Protein AF-0000000070043897 (afdb_homodimer)

Solvent-accessible surface area (backbone atoms only — not comparable to full-atom values): 16005 Å² total; per-residue (Å²): 129,84,66,79,72,49,71,69,56,51,52,48,52,52,52,45,50,51,51,45,50,51,54,50,49,53,50,52,50,52,38,42,73,69,64,59,45,53,70,66,59,51,48,52,51,52,49,54,59,69,68,47,83,78,73,92,49,67,78,62,67,46,62,56,97,49,56,54,46,39,58,96,90,36,79,50,61,90,41,29,43,43,20,21,52,51,12,23,51,43,17,33,53,48,48,53,48,52,59,76,45,57,89,52,89,73,48,72,66,37,51,52,52,50,49,49,51,48,46,50,55,50,50,45,53,47,51,45,50,50,54,50,50,52,49,52,53,52,53,59,72,72,105,130,83,67,78,71,50,71,70,53,51,52,50,50,52,51,46,51,51,50,43,51,49,54,50,50,52,51,52,48,52,40,41,74,70,65,58,44,54,71,67,59,52,49,53,50,52,48,54,58,70,68,46,83,78,74,91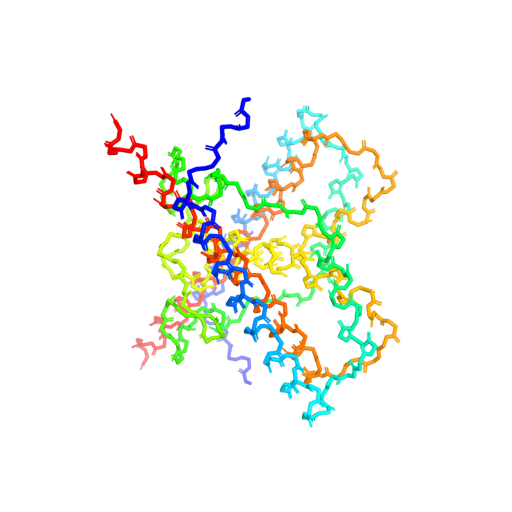,51,66,76,62,67,47,53,73,92,46,57,54,46,39,58,96,90,35,78,51,60,89,43,31,43,43,21,21,52,52,13,23,51,42,18,34,52,48,47,54,47,50,59,75,44,57,88,51,86,73,49,72,67,38,52,51,52,50,51,49,51,48,45,51,53,51,48,46,53,48,52,47,50,50,53,52,52,52,49,52,54,52,54,59,72,73,105

Structure (mmCIF, N/CA/C/O backbone):
data_AF-0000000070043897-model_v1
#
loop_
_entity.id
_entity.type
_entity.pdbx_description
1 polymer 'Uncharacterized protein'
#
loop_
_atom_site.group_PDB
_atom_site.id
_atom_site.type_symbol
_atom_site.label_atom_id
_atom_site.label_alt_id
_atom_site.label_comp_id
_atom_site.label_asym_id
_atom_site.label_entity_id
_atom_site.label_seq_id
_atom_site.pdbx_PDB_ins_code
_atom_site.Cartn_x
_atom_site.Cartn_y
_atom_site.Cartn_z
_atom_site.occupancy
_atom_site.B_iso_or_equiv
_atom_site.auth_seq_id
_atom_site.auth_comp_id
_atom_site.auth_asym_id
_atom_site.auth_atom_id
_atom_site.pdbx_PDB_model_num
ATOM 1 N N . MET A 1 1 ? 18.688 24.656 6.199 1 33.66 1 MET A N 1
ATOM 2 C CA . MET A 1 1 ? 18.141 26.016 6.219 1 33.66 1 MET A CA 1
ATOM 3 C C . MET A 1 1 ? 16.625 25.984 6.215 1 33.66 1 MET A C 1
ATOM 5 O O . MET A 1 1 ? 16 25.547 5.242 1 33.66 1 MET A O 1
ATOM 9 N N . ASN A 1 2 ? 15.914 25.656 7.305 1 42 2 ASN A N 1
ATOM 10 C CA . ASN A 1 2 ? 14.484 25.656 7.59 1 42 2 ASN A CA 1
ATOM 11 C C . ASN A 1 2 ? 13.789 26.875 6.984 1 42 2 ASN A C 1
ATOM 13 O O . ASN A 1 2 ? 13.984 28 7.453 1 42 2 ASN A O 1
ATOM 17 N N . ALA A 1 3 ? 13.93 27.047 5.758 1 51.88 3 ALA A N 1
ATOM 18 C CA . ALA A 1 3 ? 13.43 28.25 5.113 1 51.88 3 ALA A CA 1
ATOM 19 C C . ALA A 1 3 ? 12.125 28.719 5.758 1 51.88 3 ALA A C 1
ATOM 21 O O . ALA A 1 3 ? 11.289 27.891 6.148 1 51.88 3 ALA A O 1
ATOM 22 N N . ILE A 1 4 ? 12.086 29.75 6.367 1 65.5 4 ILE A N 1
ATOM 23 C CA . ILE A 1 4 ? 10.945 30.469 6.93 1 65.5 4 ILE A CA 1
ATOM 24 C C . ILE A 1 4 ? 9.734 30.312 6.012 1 65.5 4 ILE A C 1
ATOM 26 O O . ILE A 1 4 ? 9.797 30.672 4.832 1 65.5 4 ILE A O 1
ATOM 30 N N . LYS A 1 5 ? 8.797 29.438 6.441 1 76.25 5 LYS A N 1
ATOM 31 C CA . LYS A 1 5 ? 7.559 29.266 5.688 1 76.25 5 LYS A CA 1
ATOM 32 C C . LYS A 1 5 ? 6.871 30.609 5.449 1 76.25 5 LYS A C 1
ATOM 34 O O . LYS A 1 5 ? 6.762 31.422 6.367 1 76.25 5 LYS A O 1
ATOM 39 N N . SER A 1 6 ? 6.551 30.875 4.289 1 84.5 6 SER A N 1
ATOM 40 C CA . SER A 1 6 ? 5.785 32.062 3.967 1 84.5 6 SER A CA 1
ATOM 41 C C . SER A 1 6 ? 4.496 32.156 4.781 1 84.5 6 SER A C 1
ATOM 43 O O . SER A 1 6 ? 4.035 31.125 5.312 1 84.5 6 SER A O 1
ATOM 45 N N . LYS A 1 7 ? 4.035 33.312 4.996 1 88.56 7 LYS A N 1
ATOM 46 C CA . LYS A 1 7 ? 2.773 33.5 5.707 1 88.56 7 LYS A CA 1
ATOM 47 C C . LYS A 1 7 ? 1.642 32.719 5.035 1 88.56 7 LYS A C 1
ATOM 49 O O . LYS A 1 7 ? 0.818 32.094 5.715 1 88.56 7 LYS A O 1
ATOM 54 N N . SER A 1 8 ? 1.654 32.75 3.746 1 88.88 8 SER A N 1
ATOM 55 C CA . SER A 1 8 ? 0.627 32.062 2.977 1 88.88 8 SER A CA 1
ATOM 56 C C . SER A 1 8 ? 0.688 30.562 3.213 1 88.88 8 SER A C 1
ATOM 58 O O . SER A 1 8 ? -0.348 29.906 3.355 1 88.88 8 SER A O 1
ATOM 60 N N . LEU A 1 9 ? 1.806 30 3.299 1 91.19 9 LEU A N 1
ATOM 61 C CA . LEU A 1 9 ? 1.983 28.562 3.521 1 91.19 9 LEU A CA 1
ATOM 62 C C . LEU A 1 9 ? 1.542 28.172 4.93 1 91.19 9 LEU A C 1
ATOM 64 O O . LEU A 1 9 ? 0.908 27.141 5.121 1 91.19 9 LEU A O 1
ATOM 68 N N . LYS A 1 10 ? 1.84 29 5.914 1 93 10 LYS A N 1
ATOM 69 C CA . LYS A 1 10 ? 1.45 28.734 7.297 1 93 10 LYS A CA 1
ATOM 70 C C . LYS A 1 10 ? -0.068 28.734 7.449 1 93 10 LYS A C 1
ATOM 72 O O . LYS A 1 10 ? -0.624 27.875 8.148 1 93 10 LYS A O 1
ATOM 77 N N . GLU A 1 11 ? -0.692 29.672 6.809 1 93.69 11 GLU A N 1
ATOM 78 C CA . GLU A 1 11 ? -2.148 29.75 6.863 1 93.69 11 GLU A CA 1
ATOM 79 C C . GLU A 1 11 ? -2.793 28.547 6.184 1 93.69 11 GLU A C 1
ATOM 81 O O . GLU A 1 11 ? -3.775 28 6.688 1 93.69 11 GLU A O 1
ATOM 86 N N . LEU A 1 12 ? -2.23 28.188 5.113 1 94.12 12 LEU A N 1
ATOM 87 C CA . LEU A 1 12 ? -2.744 27.031 4.391 1 94.12 12 LEU A CA 1
ATOM 88 C C . LEU A 1 12 ? -2.59 25.766 5.227 1 94.12 12 LEU A C 1
ATOM 90 O O . LEU A 1 12 ? -3.518 24.953 5.305 1 94.12 12 LEU A O 1
ATOM 94 N N . GLU A 1 13 ? -1.458 25.547 5.781 1 93.81 13 GLU A N 1
ATOM 95 C CA . GLU A 1 13 ? -1.192 24.391 6.633 1 93.81 13 GLU A CA 1
ATOM 96 C C . GLU A 1 13 ? -2.193 24.312 7.781 1 93.81 13 GLU A C 1
ATOM 98 O O . GLU A 1 13 ? -2.701 23.234 8.102 1 93.81 13 GLU A O 1
ATOM 103 N N . LYS A 1 14 ? -2.398 25.438 8.438 1 94.25 14 LYS A N 1
ATOM 104 C CA . LYS A 1 14 ? -3.352 25.5 9.539 1 94.25 14 LYS A CA 1
ATOM 105 C C . LYS A 1 14 ? -4.746 25.094 9.078 1 94.25 14 LYS A C 1
ATOM 107 O O . LYS A 1 14 ? -5.426 24.312 9.75 1 94.25 14 LYS A O 1
ATOM 112 N N . LYS A 1 15 ? -5.109 25.641 7.992 1 95.69 15 LYS A N 1
ATOM 113 C CA . LYS A 1 15 ? -6.43 25.328 7.445 1 95.69 15 LYS A CA 1
ATOM 114 C C . LYS A 1 15 ? -6.559 23.844 7.129 1 95.69 15 LYS A C 1
ATOM 116 O O . LYS A 1 15 ? -7.574 23.219 7.453 1 95.69 15 LYS A O 1
ATOM 121 N N . LEU A 1 16 ? -5.609 23.297 6.535 1 94.38 16 LEU A N 1
ATOM 122 C CA . LEU A 1 16 ? -5.629 21.891 6.145 1 94.38 16 LEU A CA 1
ATOM 123 C C . LEU A 1 16 ? -5.609 20.984 7.371 1 94.38 16 LEU A C 1
ATOM 125 O O . LEU A 1 16 ? -6.27 19.938 7.391 1 94.38 16 LEU A O 1
ATOM 129 N N . ASN A 1 17 ? -4.863 21.391 8.359 1 93.06 17 ASN A N 1
ATOM 130 C CA . ASN A 1 17 ? -4.844 20.641 9.609 1 93.06 17 ASN A CA 1
ATOM 131 C C . ASN A 1 17 ? -6.227 20.594 10.25 1 93.06 17 ASN A C 1
ATOM 133 O O . ASN A 1 17 ? -6.641 19.547 10.773 1 93.06 17 ASN A O 1
ATOM 137 N N . GLN A 1 18 ? -6.84 21.703 10.227 1 95.06 18 GLN A N 1
ATOM 138 C CA . GLN A 1 18 ? -8.188 21.766 10.789 1 95.06 18 GLN A CA 1
ATOM 139 C C . GLN A 1 18 ? -9.141 20.859 10.016 1 95.06 18 GLN A C 1
ATOM 141 O O . GLN A 1 18 ? -9.953 20.141 10.609 1 95.06 18 GLN A O 1
ATOM 146 N N . GLN A 1 19 ? -9.055 20.891 8.734 1 92.94 19 GLN A N 1
ATOM 147 C CA . GLN A 1 19 ? -9.906 20.047 7.887 1 92.94 19 GLN A CA 1
ATOM 148 C C . GLN A 1 19 ? -9.656 18.562 8.148 1 92.94 19 GLN A C 1
ATOM 150 O O . GLN A 1 19 ? -10.609 17.781 8.266 1 92.94 19 GLN A O 1
ATOM 155 N N . ARG A 1 20 ? -8.453 18.266 8.242 1 93.44 20 ARG A N 1
ATOM 156 C CA . ARG A 1 20 ? -8.07 16.875 8.508 1 93.44 20 ARG A CA 1
ATOM 157 C C . ARG A 1 20 ? -8.594 16.406 9.859 1 93.44 20 ARG A C 1
ATOM 159 O O . ARG A 1 20 ? -9.148 15.312 9.969 1 93.44 20 ARG A O 1
ATOM 166 N N . LYS A 1 21 ? -8.391 17.234 10.812 1 92.81 21 LYS A N 1
ATOM 167 C CA . LYS A 1 21 ? -8.875 16.906 12.148 1 92.81 21 LYS A CA 1
ATOM 168 C C . LYS A 1 21 ? -10.391 16.734 12.164 1 92.81 21 LYS A C 1
ATOM 170 O O . LYS A 1 21 ? -10.898 15.773 12.742 1 92.81 21 LYS A O 1
ATOM 175 N N . GLN A 1 22 ? -11.062 17.578 11.516 1 95.19 22 GLN A N 1
ATOM 176 C CA . GLN A 1 22 ? -12.523 17.531 11.484 1 95.19 22 GLN A CA 1
ATOM 177 C C . GLN A 1 22 ? -13.016 16.266 10.766 1 95.19 22 GLN A C 1
ATOM 179 O O . GLN A 1 22 ? -13.953 15.617 11.219 1 95.19 22 GLN A O 1
ATOM 184 N N . ALA A 1 23 ? -12.461 16.016 9.672 1 92.44 23 ALA A N 1
ATOM 185 C CA . ALA A 1 23 ? -12.836 14.82 8.922 1 92.44 23 ALA A CA 1
ATOM 186 C C . ALA A 1 23 ? -12.633 13.562 9.758 1 92.44 23 ALA A C 1
ATOM 188 O O . ALA A 1 23 ? -13.484 12.664 9.758 1 92.44 23 ALA A O 1
ATOM 189 N N . SER A 1 24 ? -11.523 13.469 10.406 1 91.94 24 SER A N 1
ATOM 190 C CA . SER A 1 24 ? -11.203 12.328 11.258 1 91.94 24 SER A CA 1
ATOM 191 C C . SER A 1 24 ? -12.195 12.203 12.406 1 91.94 24 SER A C 1
ATOM 193 O O . SER A 1 24 ? -12.695 11.109 12.688 1 91.94 24 SER A O 1
ATOM 195 N N . GLU A 1 25 ? -12.422 13.312 13.023 1 93.88 25 GLU A N 1
ATOM 196 C CA . GLU A 1 25 ? -13.344 13.32 14.148 1 93.88 25 GLU A CA 1
ATOM 197 C C . GLU A 1 25 ? -14.742 12.875 13.727 1 93.88 25 GLU A C 1
ATOM 199 O O . GLU A 1 25 ? -15.398 12.109 14.438 1 93.88 25 GLU A O 1
ATOM 204 N N . ASN A 1 26 ? -15.164 13.344 12.617 1 95 26 ASN A N 1
ATOM 205 C CA . ASN A 1 26 ? -16.484 12.953 12.109 1 95 26 ASN A CA 1
ATOM 206 C C . ASN A 1 26 ? -16.562 11.453 11.875 1 95 26 ASN A C 1
ATOM 208 O O . ASN A 1 26 ? -17.547 10.812 12.25 1 95 26 ASN A O 1
ATOM 212 N N . LEU A 1 27 ? -15.602 10.961 11.281 1 94.38 27 LEU A N 1
ATOM 213 C CA . LEU A 1 27 ? -15.617 9.531 10.984 1 94.38 27 LEU A CA 1
ATOM 214 C C . LEU A 1 27 ? -15.539 8.703 12.266 1 94.38 27 LEU A C 1
ATOM 216 O O . LEU A 1 27 ? -16.219 7.688 12.398 1 94.38 27 LEU A O 1
ATOM 220 N N . ILE A 1 28 ? -14.672 9.109 13.172 1 94.81 28 ILE A N 1
ATOM 221 C CA . ILE A 1 28 ? -14.531 8.414 14.445 1 94.81 28 ILE A CA 1
ATOM 222 C C . ILE A 1 28 ? -15.883 8.398 15.172 1 94.81 28 ILE A C 1
ATOM 224 O O . ILE A 1 28 ? -16.312 7.355 15.656 1 94.81 28 ILE A O 1
ATOM 228 N N . LYS A 1 29 ? -16.453 9.562 15.219 1 95.38 29 LYS A N 1
ATOM 229 C CA . LYS A 1 29 ? -17.766 9.672 15.859 1 95.38 29 LYS A CA 1
ATOM 230 C C . LYS A 1 29 ? -18.766 8.727 15.203 1 95.38 29 LYS A C 1
ATOM 232 O O . LYS A 1 29 ? -19.531 8.047 15.898 1 95.38 29 LYS A O 1
ATOM 237 N N . GLU A 1 30 ? -18.812 8.703 13.922 1 94.5 30 GLU A N 1
ATOM 238 C CA . GLU A 1 30 ? -19.703 7.828 13.18 1 94.5 30 GLU A CA 1
ATOM 239 C C . GLU A 1 30 ? -19.5 6.367 13.562 1 94.5 30 GLU A C 1
ATOM 241 O O . GLU A 1 30 ? -20.453 5.637 13.812 1 94.5 30 GLU A O 1
ATOM 246 N N . LYS A 1 31 ? -18.25 5.93 13.648 1 92.69 31 LYS A N 1
ATOM 247 C CA . LYS A 1 31 ? -17.922 4.539 13.953 1 92.69 31 LYS A CA 1
ATOM 248 C C . LYS A 1 31 ? -18.281 4.191 15.398 1 92.69 31 LYS A C 1
ATOM 250 O O . LYS A 1 31 ? -18.703 3.068 15.68 1 92.69 31 LYS A O 1
ATOM 255 N N . LEU A 1 32 ? -18.125 5.145 16.266 1 92.94 32 LEU A N 1
ATOM 256 C CA . LEU A 1 32 ? -18.453 4.945 17.672 1 92.94 32 LEU A CA 1
ATOM 257 C C . LEU A 1 32 ? -19.969 4.902 17.859 1 92.94 32 LEU A C 1
ATOM 259 O O . LEU A 1 32 ? -20.484 4.062 18.609 1 92.94 32 LEU A O 1
ATOM 263 N N . ASP A 1 33 ? -20.672 5.742 17.234 1 92.06 33 ASP A N 1
ATOM 264 C CA . ASP A 1 33 ? -22.125 5.832 17.344 1 92.06 33 ASP A CA 1
ATOM 265 C C . ASP A 1 33 ? -22.797 4.559 16.844 1 92.06 33 ASP A C 1
ATOM 267 O O . ASP A 1 33 ? -23.828 4.133 17.391 1 92.06 33 ASP A O 1
ATOM 271 N N . GLN A 1 34 ? -22.234 3.994 15.812 1 92.19 34 GLN A N 1
ATOM 272 C CA . GLN A 1 34 ? -22.781 2.77 15.242 1 92.19 34 GLN A CA 1
ATOM 273 C C . GLN A 1 34 ? -22.406 1.555 16.094 1 92.19 34 GLN A C 1
ATOM 275 O O . GLN A 1 34 ? -22.859 0.439 15.805 1 92.19 34 GLN A O 1
ATOM 280 N N . LYS A 1 35 ? -21.625 1.8 17.141 1 84.75 35 LYS A N 1
ATOM 281 C CA . LYS A 1 35 ? -21.188 0.786 18.094 1 84.75 35 LYS A CA 1
ATOM 282 C C . LYS A 1 35 ? -20.422 -0.333 17.391 1 84.75 35 LYS A C 1
ATOM 284 O O . LYS A 1 35 ? -20.484 -1.49 17.812 1 84.75 35 LYS A O 1
ATOM 289 N N . ASN A 1 36 ? -19.859 0.099 16.359 1 84.12 36 ASN A N 1
ATOM 290 C CA . ASN A 1 36 ? -19.062 -0.893 15.656 1 84.12 36 ASN A CA 1
ATOM 291 C C . ASN A 1 36 ? -17.641 -0.975 16.219 1 84.12 36 ASN A C 1
ATOM 293 O O . ASN A 1 36 ? -17 -2.021 16.141 1 84.12 36 ASN A O 1
ATOM 297 N N . LEU A 1 37 ? -17.156 0.206 16.672 1 92 37 LEU A N 1
ATOM 298 C CA . LEU A 1 37 ? -15.859 0.273 17.344 1 92 37 LEU A CA 1
ATOM 299 C C . LEU A 1 37 ? -16 0.89 18.734 1 92 37 LEU A C 1
ATOM 301 O O . LEU A 1 37 ? -16.859 1.75 18.953 1 92 37 LEU A O 1
ATOM 305 N N . ASP A 1 38 ? -15.219 0.378 19.609 1 92.75 38 ASP A N 1
ATOM 306 C CA . ASP A 1 38 ? -15.234 0.971 20.938 1 92.75 38 ASP A CA 1
ATOM 307 C C . ASP A 1 38 ? -14.086 1.958 21.125 1 92.75 38 ASP A C 1
ATOM 309 O O . ASP A 1 38 ? -13.227 2.08 20.234 1 92.75 38 ASP A O 1
ATOM 313 N N . TYR A 1 39 ? -14.148 2.676 22.25 1 93.44 39 TYR A N 1
ATOM 314 C CA . TYR A 1 39 ? -13.203 3.752 22.531 1 93.44 39 TYR A CA 1
ATOM 315 C C . TYR A 1 39 ? -11.781 3.211 22.672 1 93.44 39 TYR A C 1
ATOM 317 O O . TYR A 1 39 ? -10.82 3.861 22.25 1 93.44 39 TYR A O 1
ATOM 325 N N . ASP A 1 40 ? -11.641 2.082 23.234 1 92.56 40 ASP A N 1
ATOM 326 C CA . ASP A 1 40 ? -10.32 1.495 23.422 1 92.56 40 ASP A CA 1
ATOM 327 C C . ASP A 1 40 ? -9.656 1.186 22.078 1 92.56 40 ASP A C 1
ATOM 329 O O . ASP A 1 40 ? -8.477 1.486 21.891 1 92.56 40 ASP A O 1
ATOM 333 N N . THR A 1 41 ? -10.414 0.626 21.234 1 93.75 41 THR A N 1
ATOM 334 C CA . THR A 1 41 ? -9.898 0.311 19.906 1 93.75 41 THR A CA 1
ATOM 335 C C . THR A 1 41 ? -9.484 1.582 19.172 1 93.75 41 THR A C 1
ATOM 337 O O . THR A 1 41 ? -8.383 1.65 18.609 1 93.75 41 THR A O 1
ATOM 340 N N . VAL A 1 42 ? -10.336 2.561 19.188 1 94.38 42 VAL A N 1
ATOM 341 C CA . VAL A 1 42 ? -10.055 3.828 18.531 1 94.38 42 VAL A CA 1
ATOM 342 C C . VAL A 1 42 ? -8.805 4.465 19.141 1 94.38 42 VAL A C 1
ATOM 344 O O . VAL A 1 42 ? -7.961 5 18.422 1 94.38 42 VAL A O 1
ATOM 347 N N . SER A 1 43 ? -8.656 4.387 20.391 1 93.94 43 SER A N 1
ATOM 348 C CA . SER A 1 43 ? -7.504 4.945 21.094 1 93.94 43 SER A CA 1
ATOM 349 C C . SER A 1 43 ? -6.207 4.289 20.625 1 93.94 43 SER A C 1
ATOM 351 O O . SER A 1 43 ? -5.199 4.969 20.422 1 93.94 43 SER A O 1
ATOM 353 N N . VAL A 1 44 ? -6.234 2.994 20.484 1 94.38 44 VAL A N 1
ATOM 354 C CA . VAL A 1 44 ? -5.062 2.266 20 1 94.38 44 VAL A CA 1
ATOM 355 C C . VAL A 1 44 ? -4.699 2.734 18.594 1 94.38 44 VAL A C 1
ATOM 357 O O . VAL A 1 44 ? -3.529 2.969 18.297 1 94.38 44 VAL A O 1
ATOM 360 N N . ILE A 1 45 ? -5.703 2.914 17.734 1 94.69 45 ILE A N 1
ATOM 361 C CA . ILE A 1 45 ? -5.48 3.354 16.359 1 94.69 45 ILE A CA 1
ATOM 362 C C . ILE A 1 45 ? -4.812 4.727 16.359 1 94.69 45 ILE A C 1
ATOM 364 O O . ILE A 1 45 ? -3.799 4.93 15.688 1 94.69 45 ILE A O 1
ATOM 368 N N . LEU A 1 46 ? -5.332 5.629 17.156 1 94.62 46 LEU A N 1
ATOM 369 C CA . LEU A 1 46 ? -4.805 6.988 17.203 1 94.62 46 LEU A CA 1
ATOM 370 C C . LEU A 1 46 ? -3.381 6.992 17.75 1 94.62 46 LEU A C 1
ATOM 372 O O . LEU A 1 46 ? -2.521 7.723 17.25 1 94.62 46 LEU A O 1
ATOM 376 N N . GLU A 1 47 ? -3.148 6.188 18.734 1 94.31 47 GLU A N 1
ATOM 377 C CA . GLU A 1 47 ? -1.82 6.102 19.328 1 94.31 47 GLU A CA 1
ATOM 378 C C . GLU A 1 47 ? -0.785 5.621 18.312 1 94.31 47 GLU A C 1
ATOM 380 O O . GLU A 1 47 ? 0.324 6.156 18.25 1 94.31 47 GLU A O 1
ATOM 385 N N . ILE A 1 48 ? -1.124 4.625 17.609 1 93.38 48 ILE A N 1
ATOM 386 C CA . ILE A 1 48 ? -0.207 4.066 16.625 1 93.38 48 ILE A CA 1
ATOM 387 C C . ILE A 1 48 ? 0.108 5.109 15.555 1 93.38 48 ILE A C 1
ATOM 389 O O . ILE A 1 48 ? 1.255 5.238 15.125 1 93.38 48 ILE A O 1
ATOM 393 N N . PHE A 1 49 ? -0.846 5.914 15.07 1 93.5 49 PHE A N 1
ATOM 394 C CA . PHE A 1 49 ? -0.598 6.977 14.102 1 93.5 49 PHE A CA 1
ATOM 395 C C . PHE A 1 49 ? 0.272 8.07 14.711 1 93.5 49 PHE A C 1
ATOM 397 O O . PHE A 1 49 ? 1.176 8.594 14.047 1 93.5 49 PHE A O 1
ATOM 404 N N . ASP A 1 50 ? 0.044 8.398 15.945 1 90 50 ASP A N 1
ATOM 405 C CA . ASP A 1 50 ? 0.789 9.461 16.609 1 90 50 ASP A CA 1
ATOM 406 C C . ASP A 1 50 ? 2.252 9.07 16.797 1 90 50 ASP A C 1
ATOM 408 O O . ASP A 1 50 ? 3.145 9.914 16.719 1 90 50 ASP A O 1
ATOM 412 N N . LYS A 1 51 ? 2.453 7.789 17.031 1 90.38 51 LYS A N 1
ATOM 413 C CA . LYS A 1 51 ? 3.809 7.301 17.266 1 90.38 51 LYS A CA 1
ATOM 414 C C . LYS A 1 51 ? 4.555 7.086 15.953 1 90.38 51 LYS A C 1
ATOM 416 O O . LYS A 1 51 ? 5.777 6.93 15.945 1 90.38 51 LYS A O 1
ATOM 421 N N . SER A 1 52 ? 3.766 7.066 14.945 1 88.38 52 SER A N 1
ATOM 422 C CA . SER A 1 52 ? 4.402 6.863 13.648 1 88.38 52 SER A CA 1
ATOM 423 C C . SER A 1 52 ? 5.305 8.039 13.289 1 88.38 52 SER A C 1
ATOM 425 O O . SER A 1 52 ? 4.891 9.195 13.367 1 88.38 52 SER A O 1
ATOM 427 N N . LYS A 1 53 ? 6.5 7.777 12.867 1 84.19 53 LYS A N 1
ATOM 428 C CA . LYS A 1 53 ? 7.477 8.797 12.5 1 84.19 53 LYS A CA 1
ATOM 429 C C . LYS A 1 53 ? 7.434 9.086 11 1 84.19 53 LYS A C 1
ATOM 431 O O . LYS A 1 53 ? 8.242 9.859 10.484 1 84.19 53 LYS A O 1
ATOM 436 N N . PHE A 1 54 ? 6.535 8.547 10.383 1 88.19 54 PHE A N 1
ATOM 437 C CA . PHE A 1 54 ? 6.469 8.719 8.938 1 88.19 54 PHE A CA 1
ATOM 438 C C . PHE A 1 54 ? 6.062 10.148 8.578 1 88.19 54 PHE A C 1
ATOM 440 O O . PHE A 1 54 ? 5.152 10.711 9.188 1 88.19 54 PHE A O 1
ATOM 447 N N . GLN A 1 55 ? 6.746 10.656 7.52 1 87.19 55 GLN A N 1
ATOM 448 C CA . GLN A 1 55 ? 6.398 11.938 6.91 1 87.19 55 GLN A CA 1
ATOM 449 C C . GLN A 1 55 ? 6.441 11.852 5.387 1 87.19 55 GLN A C 1
ATOM 451 O O . GLN A 1 55 ? 7.297 11.164 4.824 1 87.19 55 GLN A O 1
ATOM 456 N N . TRP A 1 56 ? 5.449 12.492 4.82 1 89.56 56 TRP A N 1
ATOM 457 C CA . TRP A 1 56 ? 5.5 12.648 3.371 1 89.56 56 TRP A CA 1
ATOM 458 C C . TRP A 1 56 ? 6.598 13.625 2.965 1 89.56 56 TRP A C 1
ATOM 460 O O . TRP A 1 56 ? 6.746 14.688 3.574 1 89.56 56 TRP A O 1
ATOM 470 N N . HIS A 1 57 ? 7.395 13.258 1.987 1 85.19 57 HIS A N 1
ATOM 471 C CA . HIS A 1 57 ? 8.477 14.078 1.461 1 85.19 57 HIS A CA 1
ATOM 472 C C . HIS A 1 57 ? 8.297 14.344 -0.028 1 85.19 57 HIS A C 1
ATOM 474 O O . HIS A 1 57 ? 7.465 13.711 -0.68 1 85.19 57 HIS A O 1
ATOM 480 N N . GLU A 1 58 ? 9.031 15.25 -0.481 1 81.44 58 GLU A N 1
ATOM 481 C CA . GLU A 1 58 ? 8.938 15.648 -1.882 1 81.44 58 GLU A CA 1
ATOM 482 C C . GLU A 1 58 ? 9.164 14.461 -2.812 1 81.44 58 GLU A C 1
ATOM 484 O O . GLU A 1 58 ? 8.531 14.359 -3.865 1 81.44 58 GLU A O 1
ATOM 489 N N . GLU A 1 59 ? 10.039 13.539 -2.385 1 75.5 59 GLU A N 1
ATOM 490 C CA . GLU A 1 59 ? 10.398 12.391 -3.209 1 75.5 59 GLU A CA 1
ATOM 491 C C . GLU A 1 59 ? 9.203 11.461 -3.408 1 75.5 59 GLU A C 1
ATOM 493 O O . GLU A 1 59 ? 9.188 10.648 -4.332 1 75.5 59 GLU A O 1
ATOM 498 N N . HIS A 1 60 ? 8.211 11.641 -2.547 1 78.56 60 HIS A N 1
ATOM 499 C CA . HIS A 1 60 ? 7.031 10.797 -2.668 1 78.56 60 HIS A CA 1
ATOM 500 C C . HIS A 1 60 ? 6.086 11.328 -3.74 1 78.56 60 HIS A C 1
ATOM 502 O O . HIS A 1 60 ? 5.188 10.609 -4.191 1 78.56 60 HIS A O 1
ATOM 508 N N . PHE A 1 61 ? 6.219 12.586 -4.004 1 75.88 61 PHE A N 1
ATOM 509 C CA . PHE A 1 61 ? 5.32 13.242 -4.945 1 75.88 61 PHE A CA 1
ATOM 510 C C . PHE A 1 61 ? 5.969 13.367 -6.316 1 75.88 61 PHE A C 1
ATOM 512 O O . PHE A 1 61 ? 5.281 13.375 -7.34 1 75.88 61 PHE A O 1
ATOM 519 N N . ASP A 1 62 ? 7.16 13.922 -6.199 1 61.28 62 ASP A N 1
ATOM 520 C CA . ASP A 1 62 ? 7.871 14.281 -7.422 1 61.28 62 ASP A CA 1
ATOM 521 C C . ASP A 1 62 ? 8.172 13.039 -8.266 1 61.28 62 ASP A C 1
ATOM 523 O O . ASP A 1 62 ? 8.383 11.953 -7.723 1 61.28 62 ASP A O 1
ATOM 527 N N . VAL A 1 63 ? 7.457 12.953 -9.43 1 54.25 63 VAL A N 1
ATOM 528 C CA . VAL A 1 63 ? 7.93 12.016 -10.438 1 54.25 63 VAL A CA 1
ATOM 529 C C . VAL A 1 63 ? 9.453 12.078 -10.523 1 54.25 63 VAL A C 1
ATOM 531 O O . VAL A 1 63 ? 10.016 13.023 -11.078 1 54.25 63 VAL A O 1
ATOM 534 N N . PHE A 1 64 ? 10.039 11.945 -9.43 1 45.41 64 PHE A N 1
ATOM 535 C CA . PHE A 1 64 ? 11.422 12.086 -9.859 1 45.41 64 PHE A CA 1
ATOM 536 C C . PHE A 1 64 ? 11.594 11.594 -11.289 1 45.41 64 PHE A C 1
ATOM 538 O O . PHE A 1 64 ? 10.609 11.383 -12 1 45.41 64 PHE A O 1
ATOM 545 N N . ASP A 1 65 ? 12.836 10.867 -11.453 1 42.19 65 ASP A N 1
ATOM 546 C CA . ASP A 1 65 ? 13.336 10.406 -12.734 1 42.19 65 ASP A CA 1
ATOM 547 C C . ASP A 1 65 ? 12.32 9.508 -13.438 1 42.19 65 ASP A C 1
ATOM 549 O O . ASP A 1 65 ? 12.555 9.055 -14.562 1 42.19 65 ASP A O 1
ATOM 553 N N . SER A 1 66 ? 11.523 8.852 -12.711 1 50.56 66 SER A N 1
ATOM 554 C CA . SER A 1 66 ? 10.875 7.727 -13.375 1 50.56 66 SER A CA 1
ATOM 555 C C . SER A 1 66 ? 9.484 8.109 -13.875 1 50.56 66 SER A C 1
ATOM 557 O O . SER A 1 66 ? 8.875 9.055 -13.375 1 50.56 66 SER A O 1
ATOM 559 N N . LYS A 1 67 ? 9.156 7.609 -14.875 1 59.53 67 LYS A N 1
ATOM 560 C CA . LYS A 1 67 ? 7.844 7.652 -15.523 1 59.53 67 LYS A CA 1
ATOM 561 C C . LYS A 1 67 ? 6.727 7.375 -14.523 1 59.53 67 LYS A C 1
ATOM 563 O O . LYS A 1 67 ? 6.848 6.48 -13.68 1 59.53 67 LYS A O 1
ATOM 568 N N . PRO A 1 68 ? 5.797 8.367 -14.344 1 64.38 68 PRO A N 1
ATOM 569 C CA . PRO A 1 68 ? 4.672 8.219 -13.414 1 64.38 68 PRO A CA 1
ATOM 570 C C . PRO A 1 68 ? 4.113 6.801 -13.391 1 64.38 68 PRO A C 1
ATOM 572 O O . PRO A 1 68 ? 3.445 6.414 -12.43 1 64.38 68 PRO A O 1
ATOM 575 N N . ASP A 1 69 ? 4.672 6.027 -14.273 1 78.94 69 ASP A N 1
ATOM 576 C CA . ASP A 1 69 ? 4.086 4.691 -14.367 1 78.94 69 ASP A CA 1
ATOM 577 C C . ASP A 1 69 ? 5.105 3.621 -13.977 1 78.94 69 ASP A C 1
ATOM 579 O O . ASP A 1 69 ? 4.984 2.467 -14.391 1 78.94 69 ASP A O 1
ATOM 583 N N . ASP A 1 70 ? 6.047 4.09 -13.227 1 84.56 70 ASP A N 1
ATOM 584 C CA . ASP A 1 70 ? 7.07 3.133 -12.805 1 84.56 70 ASP A CA 1
ATOM 585 C C . ASP A 1 70 ? 7.301 3.197 -11.297 1 84.56 70 ASP A C 1
ATOM 587 O O . ASP A 1 70 ? 7.312 4.281 -10.711 1 84.56 70 ASP A O 1
ATOM 591 N N . PHE A 1 71 ? 7.547 2.127 -10.656 1 86.94 71 PHE A N 1
ATOM 592 C CA . PHE A 1 71 ? 7.906 2.018 -9.25 1 86.94 71 PHE A CA 1
ATOM 593 C C . PHE A 1 71 ? 8.938 0.913 -9.039 1 86.94 71 PHE A C 1
ATOM 595 O O . PHE A 1 71 ? 8.648 -0.263 -9.266 1 86.94 71 PHE A O 1
ATOM 602 N N . ARG A 1 72 ? 10.211 1.333 -8.734 1 88.12 72 ARG A N 1
ATOM 603 C CA . ARG A 1 72 ? 11.32 0.429 -8.469 1 88.12 72 ARG A CA 1
ATOM 604 C C . ARG A 1 72 ? 11.57 -0.495 -9.656 1 88.12 72 ARG A C 1
ATOM 606 O O . ARG A 1 72 ? 11.68 -1.712 -9.492 1 88.12 72 ARG A O 1
ATOM 613 N N . GLY A 1 73 ? 11.461 0.115 -10.883 1 85.62 73 GLY A N 1
ATOM 614 C CA . GLY A 1 73 ? 11.898 -0.567 -12.094 1 85.62 73 GLY A CA 1
ATOM 615 C C . GLY A 1 73 ? 10.805 -1.388 -12.742 1 85.62 73 GLY A C 1
ATOM 616 O O . GLY A 1 73 ? 11.055 -2.109 -13.711 1 85.62 73 GLY A O 1
ATOM 617 N N . LYS A 1 74 ? 9.633 -1.287 -12.156 1 90.81 74 LYS A N 1
ATOM 618 C CA . LYS A 1 74 ? 8.547 -2.066 -12.734 1 90.81 74 LYS A CA 1
ATOM 619 C C . LYS A 1 74 ? 7.398 -1.162 -13.18 1 90.81 74 LYS A C 1
ATOM 621 O O . LYS A 1 74 ? 7.062 -0.196 -12.492 1 90.81 74 LYS A O 1
ATOM 626 N N . ILE A 1 75 ? 6.844 -1.541 -14.25 1 90.69 75 ILE A N 1
ATOM 627 C CA . ILE A 1 75 ? 5.738 -0.768 -14.805 1 90.69 75 ILE A CA 1
ATOM 628 C C . ILE A 1 75 ? 4.48 -0.987 -13.969 1 90.69 75 ILE A C 1
ATOM 630 O O . ILE A 1 75 ? 4.16 -2.119 -13.602 1 90.69 75 ILE A O 1
ATOM 634 N N . LEU A 1 76 ? 3.83 0.148 -13.711 1 91.31 76 LEU A N 1
ATOM 635 C CA . LEU A 1 76 ? 2.643 0.097 -12.859 1 91.31 76 LEU A CA 1
ATOM 636 C C . LEU A 1 76 ? 1.38 -0.038 -13.711 1 91.31 76 LEU A C 1
ATOM 638 O O . LEU A 1 76 ? 1.379 0.31 -14.891 1 91.31 76 LEU A O 1
ATOM 642 N N . PRO A 1 77 ? 0.374 -0.613 -13.016 1 88.56 77 PRO A N 1
ATOM 643 C CA . PRO A 1 77 ? -0.916 -0.623 -13.711 1 88.56 77 PRO A CA 1
ATOM 644 C C . PRO A 1 77 ? -1.425 0.781 -14.023 1 88.56 77 PRO A C 1
ATOM 646 O O . PRO A 1 77 ? -1.117 1.732 -13.305 1 88.56 77 PRO A O 1
ATOM 649 N N . LYS A 1 78 ? -2.291 0.868 -15.062 1 83.81 78 LYS A N 1
ATOM 650 C CA . LYS A 1 78 ? -2.926 2.137 -15.414 1 83.81 78 LYS A CA 1
ATOM 651 C C . LYS A 1 78 ? -4.074 2.457 -14.453 1 83.81 78 LYS A C 1
ATOM 653 O O . LYS A 1 78 ? -4.395 3.625 -14.234 1 83.81 78 LYS A O 1
ATOM 658 N N . ASN A 1 79 ? -4.574 1.452 -13.914 1 86.31 79 ASN A N 1
ATOM 659 C CA . ASN A 1 79 ? -5.664 1.585 -12.953 1 86.31 79 ASN A CA 1
ATOM 660 C C . ASN A 1 79 ? -5.152 1.983 -11.57 1 86.31 79 ASN A C 1
ATOM 662 O O . ASN A 1 79 ? -4.484 1.194 -10.906 1 86.31 79 ASN A O 1
ATOM 666 N N . ASN A 1 80 ? -5.582 3.135 -11.125 1 87.5 80 ASN A N 1
ATOM 667 C CA . ASN A 1 80 ? -5.07 3.695 -9.875 1 87.5 80 ASN A CA 1
ATOM 668 C C . ASN A 1 80 ? -5.445 2.83 -8.68 1 87.5 80 ASN A C 1
ATOM 670 O O . ASN A 1 80 ? -4.676 2.719 -7.723 1 87.5 80 ASN A O 1
ATOM 674 N N . ARG A 1 81 ? -6.539 2.297 -8.758 1 89.19 81 ARG A N 1
ATOM 675 C CA . ARG A 1 81 ? -6.973 1.421 -7.676 1 89.19 81 ARG A CA 1
ATOM 676 C C . ARG A 1 81 ? -6.047 0.214 -7.543 1 89.19 81 ARG A C 1
ATOM 678 O O . ARG A 1 81 ? -5.707 -0.198 -6.434 1 89.19 81 ARG A O 1
ATOM 685 N N . GLU A 1 82 ? -5.684 -0.346 -8.648 1 90.69 82 GLU A N 1
ATOM 686 C CA . GLU A 1 82 ? -4.746 -1.464 -8.656 1 90.69 82 GLU A CA 1
ATOM 687 C C . GLU A 1 82 ? -3.396 -1.056 -8.07 1 90.69 82 GLU A C 1
ATOM 689 O O . GLU A 1 82 ? -2.752 -1.843 -7.371 1 90.69 82 GLU A O 1
ATOM 694 N N . CYS A 1 83 ? -3.049 0.108 -8.375 1 91.5 83 CYS A N 1
ATOM 695 C CA . CYS A 1 83 ? -1.802 0.617 -7.812 1 91.5 83 CYS A CA 1
ATOM 696 C C . CYS A 1 83 ? -1.868 0.675 -6.293 1 91.5 83 CYS A C 1
ATOM 698 O O . CYS A 1 83 ? -0.919 0.287 -5.609 1 91.5 83 CYS A O 1
ATOM 700 N N . VAL A 1 84 ? -2.973 1.167 -5.793 1 92.62 84 VAL A N 1
ATOM 701 C CA . VAL A 1 84 ? -3.146 1.231 -4.344 1 92.62 84 VAL A CA 1
ATOM 702 C C . VAL A 1 84 ? -3.084 -0.176 -3.754 1 92.62 84 VAL A C 1
ATOM 704 O O . VAL A 1 84 ? -2.4 -0.406 -2.754 1 92.62 84 VAL A O 1
ATOM 707 N N . MET A 1 85 ? -3.744 -1.101 -4.383 1 93.19 85 MET A N 1
ATOM 708 C CA . MET A 1 85 ? -3.783 -2.469 -3.873 1 93.19 85 MET A CA 1
ATOM 709 C C . MET A 1 85 ? -2.393 -3.094 -3.883 1 93.19 85 MET A C 1
ATOM 711 O O . MET A 1 85 ? -2.045 -3.855 -2.979 1 93.19 85 MET A O 1
ATOM 715 N N . LEU A 1 86 ? -1.658 -2.83 -4.914 1 94.56 86 LEU A N 1
ATOM 716 C CA . LEU A 1 86 ? -0.26 -3.246 -4.941 1 94.56 86 LEU A CA 1
ATOM 717 C C . LEU A 1 86 ? 0.492 -2.701 -3.73 1 94.56 86 LEU A C 1
ATOM 719 O O . LEU A 1 86 ? 1.217 -3.439 -3.061 1 94.56 86 LEU A O 1
ATOM 723 N N . GLY A 1 87 ? 0.276 -1.453 -3.492 1 94.81 87 GLY A N 1
ATOM 724 C CA . GLY A 1 87 ? 0.9 -0.83 -2.336 1 94.81 87 GLY A CA 1
ATOM 725 C C . GLY A 1 87 ? 0.47 -1.449 -1.019 1 94.81 87 GLY A C 1
ATOM 726 O O . GLY A 1 87 ? 1.296 -1.669 -0.131 1 94.81 87 GLY A O 1
ATOM 727 N N . VAL A 1 88 ? -0.757 -1.692 -0.891 1 95.19 88 VAL A N 1
ATOM 728 C CA . VAL A 1 88 ? -1.267 -2.312 0.329 1 95.19 88 VAL A CA 1
ATOM 729 C C . VAL A 1 88 ? -0.555 -3.641 0.57 1 95.19 88 VAL A C 1
ATOM 731 O O . VAL A 1 88 ? -0.095 -3.912 1.682 1 95.19 88 VAL A O 1
ATOM 734 N N . ARG A 1 89 ? -0.502 -4.422 -0.45 1 96.31 89 ARG A N 1
ATOM 735 C CA . ARG A 1 89 ? 0.153 -5.719 -0.335 1 96.31 89 ARG A CA 1
ATOM 736 C C . ARG A 1 89 ? 1.626 -5.559 0.024 1 96.31 89 ARG A C 1
ATOM 738 O O . ARG A 1 89 ? 2.137 -6.258 0.902 1 96.31 89 ARG A O 1
ATOM 745 N N . LEU A 1 90 ? 2.211 -4.672 -0.648 1 96.38 90 LEU A N 1
ATOM 746 C CA . LEU A 1 90 ? 3.615 -4.398 -0.369 1 96.38 90 LEU A CA 1
ATOM 747 C C . LEU A 1 90 ? 3.811 -3.984 1.087 1 96.38 90 LEU A C 1
ATOM 749 O O . LEU A 1 90 ? 4.645 -4.559 1.793 1 96.38 90 LEU A O 1
ATOM 753 N N . GLY A 1 91 ? 3.041 -3.016 1.52 1 96 91 GLY A N 1
ATOM 754 C CA . GLY A 1 91 ? 3.15 -2.535 2.889 1 96 91 GLY A CA 1
ATOM 755 C C . GLY A 1 91 ? 2.887 -3.615 3.922 1 96 91 GLY A C 1
ATOM 756 O O . GLY A 1 91 ? 3.59 -3.701 4.93 1 96 91 GLY A O 1
ATOM 757 N N . THR A 1 92 ? 1.922 -4.441 3.67 1 95.88 92 THR A N 1
ATOM 758 C CA . THR A 1 92 ? 1.558 -5.516 4.582 1 95.88 92 THR A CA 1
ATOM 759 C C . THR A 1 92 ? 2.691 -6.531 4.703 1 95.88 92 THR A C 1
ATOM 761 O O . THR A 1 92 ? 3.094 -6.895 5.812 1 95.88 92 THR A O 1
ATOM 764 N N . MET A 1 93 ? 3.152 -6.957 3.578 1 95.88 93 MET A N 1
ATOM 765 C CA . MET A 1 93 ? 4.211 -7.965 3.582 1 95.88 93 MET A CA 1
ATOM 766 C C . MET A 1 93 ? 5.496 -7.402 4.176 1 95.88 93 MET A C 1
ATOM 768 O O . MET A 1 93 ? 6.188 -8.086 4.934 1 95.88 93 MET A O 1
ATOM 772 N N . ARG A 1 94 ? 5.766 -6.203 3.828 1 95.31 94 ARG A N 1
ATOM 773 C CA . ARG A 1 94 ? 6.945 -5.547 4.391 1 95.31 94 ARG A CA 1
ATOM 774 C C . ARG A 1 94 ? 6.875 -5.516 5.914 1 95.31 94 ARG A C 1
ATOM 776 O O . ARG A 1 94 ? 7.848 -5.859 6.59 1 95.31 94 ARG A O 1
ATOM 783 N N . SER A 1 95 ? 5.781 -5.094 6.418 1 93.44 95 SER A N 1
ATOM 784 C CA . SER A 1 95 ? 5.609 -5.004 7.867 1 93.44 95 SER A CA 1
ATOM 785 C C . SER A 1 95 ? 5.805 -6.359 8.531 1 93.44 95 SER A C 1
ATOM 787 O O . SER A 1 95 ? 6.48 -6.465 9.555 1 93.44 95 SER A O 1
ATOM 789 N N . LYS A 1 96 ? 5.254 -7.375 8 1 93.56 96 LYS A N 1
ATOM 790 C CA . LYS A 1 96 ? 5.371 -8.727 8.547 1 93.56 96 LYS A CA 1
ATOM 791 C C . LYS A 1 96 ? 6.824 -9.195 8.547 1 93.56 96 LYS A C 1
ATOM 793 O O . LYS A 1 96 ? 7.305 -9.758 9.531 1 93.56 96 LYS A O 1
ATOM 798 N N . ILE A 1 97 ? 7.457 -8.969 7.449 1 94.75 97 ILE A N 1
ATOM 799 C CA . ILE A 1 97 ? 8.828 -9.43 7.277 1 94.75 97 ILE A CA 1
ATOM 800 C C . ILE A 1 97 ? 9.75 -8.68 8.234 1 94.75 97 ILE A C 1
ATOM 802 O O . ILE A 1 97 ? 10.555 -9.289 8.945 1 94.75 97 ILE A O 1
ATOM 806 N N . ILE A 1 98 ? 9.602 -7.344 8.273 1 92.31 98 ILE A N 1
ATOM 807 C CA . ILE A 1 98 ? 10.445 -6.527 9.141 1 92.31 98 ILE A CA 1
ATOM 808 C C . ILE A 1 98 ? 10.203 -6.902 10.602 1 92.31 98 ILE A C 1
ATOM 810 O O . ILE A 1 98 ? 11.141 -6.941 11.406 1 92.31 98 ILE A O 1
ATOM 814 N N . TYR A 1 99 ? 9.039 -7.176 10.922 1 90.75 99 TYR A N 1
ATOM 815 C CA . TYR A 1 99 ? 8.719 -7.602 12.273 1 90.75 99 TYR A CA 1
ATOM 816 C C . TYR A 1 99 ? 9.43 -8.898 12.625 1 90.75 99 TYR A C 1
ATOM 818 O O . TYR A 1 99 ? 9.977 -9.047 13.719 1 90.75 99 TYR A O 1
ATOM 826 N N . ASN A 1 100 ? 9.367 -9.859 11.727 1 91.94 100 ASN A N 1
ATOM 827 C CA . ASN A 1 100 ? 9.984 -11.164 11.977 1 91.94 100 ASN A CA 1
ATOM 828 C C . ASN A 1 100 ? 11.508 -11.062 12.016 1 91.94 100 ASN A C 1
ATOM 830 O O . ASN A 1 100 ? 12.172 -11.93 12.57 1 91.94 100 ASN A O 1
ATOM 834 N N . LEU A 1 101 ? 12.016 -10.031 11.453 1 93.31 101 LEU A N 1
ATOM 835 C CA . LEU A 1 101 ? 13.461 -9.836 11.414 1 93.31 101 LEU A CA 1
ATOM 836 C C . LEU A 1 101 ? 13.898 -8.781 12.422 1 93.31 101 LEU A C 1
ATOM 838 O O . LEU A 1 101 ? 15.008 -8.25 12.336 1 93.31 101 LEU A O 1
ATOM 842 N N . ARG A 1 102 ? 13 -8.375 13.305 1 87.69 102 ARG A N 1
ATOM 843 C CA . ARG A 1 102 ? 13.188 -7.215 14.172 1 87.69 102 ARG A CA 1
ATOM 844 C C . ARG A 1 102 ? 14.391 -7.398 15.086 1 87.69 102 ARG A C 1
ATOM 846 O O . ARG A 1 102 ? 15 -6.422 15.523 1 87.69 102 ARG A O 1
ATOM 853 N N . ASP A 1 103 ? 14.758 -8.602 15.344 1 89.44 103 ASP A N 1
ATOM 854 C CA . ASP A 1 103 ? 15.867 -8.867 16.266 1 89.44 103 ASP A CA 1
ATOM 855 C C . ASP A 1 103 ? 17.203 -8.789 15.547 1 89.44 103 ASP A C 1
ATOM 857 O O . ASP A 1 103 ? 18.266 -8.828 16.188 1 89.44 103 ASP A O 1
ATOM 861 N N . LEU A 1 104 ? 17.125 -8.633 14.281 1 88.5 104 LEU A N 1
ATOM 862 C CA . LEU A 1 104 ? 18.344 -8.477 13.492 1 88.5 104 LEU A CA 1
ATOM 863 C C . LEU A 1 104 ? 18.688 -6.996 13.32 1 88.5 104 LEU A C 1
ATOM 865 O O . LEU A 1 104 ? 17.797 -6.141 13.367 1 88.5 104 LEU A O 1
ATOM 869 N N . GLN A 1 105 ? 19.844 -6.496 13.445 1 87.19 105 GLN A N 1
ATOM 870 C CA . GLN A 1 105 ? 20.297 -5.145 13.156 1 87.19 105 GLN A CA 1
ATOM 871 C C . GLN A 1 105 ? 20.5 -4.945 11.656 1 87.19 105 GLN A C 1
ATOM 873 O O . GLN A 1 105 ? 21.641 -4.98 11.172 1 87.19 105 GLN A O 1
ATOM 878 N N . LEU A 1 106 ? 19.453 -4.676 10.969 1 89.06 106 LEU A N 1
ATOM 879 C CA . LEU A 1 106 ? 19.516 -4.531 9.523 1 89.06 106 LEU A CA 1
ATOM 880 C C . LEU A 1 106 ? 20.078 -3.168 9.133 1 89.06 106 LEU A C 1
ATOM 882 O O . LEU A 1 106 ? 19.656 -2.141 9.68 1 89.06 106 LEU A O 1
ATOM 886 N N 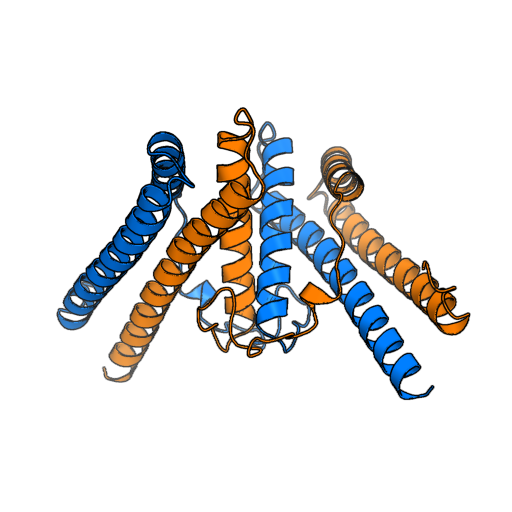. THR A 1 107 ? 21.047 -3.205 8.242 1 90.12 107 THR A N 1
ATOM 887 C CA . THR A 1 107 ? 21.531 -1.964 7.656 1 90.12 107 THR A CA 1
ATOM 888 C C . THR A 1 107 ? 20.516 -1.383 6.688 1 90.12 107 THR A C 1
ATOM 890 O O . THR A 1 107 ? 19.562 -2.066 6.297 1 90.12 107 THR A O 1
ATOM 893 N N . GLU A 1 108 ? 20.656 -0.139 6.367 1 88.56 108 GLU A N 1
ATOM 894 C CA . GLU A 1 108 ? 19.766 0.497 5.395 1 88.56 108 GLU A CA 1
ATOM 895 C C . GLU A 1 108 ? 19.812 -0.225 4.051 1 88.56 108 GLU A C 1
ATOM 897 O O . GLU A 1 108 ? 18.781 -0.4 3.398 1 88.56 108 GLU A O 1
ATOM 902 N N . LYS A 1 109 ? 20.984 -0.645 3.713 1 90.56 109 LYS A N 1
ATOM 903 C CA . LYS A 1 109 ? 21.141 -1.371 2.457 1 90.56 109 LYS A CA 1
ATOM 904 C C . LYS A 1 109 ? 20.375 -2.688 2.482 1 90.56 109 LYS A C 1
ATOM 906 O O . LYS A 1 109 ? 19.703 -3.045 1.506 1 90.56 109 LYS A O 1
ATOM 911 N N . GLN A 1 110 ? 20.453 -3.41 3.525 1 91.19 110 GLN A N 1
ATOM 912 C CA . GLN A 1 110 ? 19.719 -4.656 3.678 1 91.19 110 GLN A CA 1
ATOM 913 C C . GLN A 1 110 ? 18.219 -4.41 3.627 1 91.19 110 GLN A C 1
ATOM 915 O O . GLN A 1 110 ? 17.469 -5.188 3.018 1 91.19 110 GLN A O 1
ATOM 920 N N . ARG A 1 111 ? 17.75 -3.352 4.246 1 90.88 111 ARG A N 1
ATOM 921 C CA . ARG A 1 111 ? 16.344 -2.998 4.219 1 90.88 111 ARG A CA 1
ATOM 922 C C . ARG A 1 111 ? 15.867 -2.723 2.795 1 90.88 111 ARG A C 1
ATOM 924 O O . ARG A 1 111 ? 14.781 -3.15 2.398 1 90.88 111 ARG A O 1
ATOM 931 N N . GLN A 1 112 ? 16.688 -2.033 2.055 1 91.12 112 GLN A N 1
ATOM 932 C CA . GLN A 1 112 ? 16.359 -1.742 0.665 1 91.12 112 GLN A CA 1
ATOM 933 C C . GLN A 1 112 ? 16.281 -3.021 -0.165 1 91.12 112 GLN A C 1
ATOM 935 O O . GLN A 1 112 ? 15.406 -3.176 -1.009 1 91.12 112 GLN A O 1
ATOM 940 N N . ASP A 1 113 ? 17.203 -3.895 0.089 1 93.19 113 ASP A N 1
ATOM 941 C CA . ASP A 1 113 ? 17.219 -5.16 -0.635 1 93.19 113 ASP A CA 1
ATOM 942 C C . ASP A 1 113 ? 16 -6.016 -0.287 1 93.19 113 ASP A C 1
ATOM 944 O O . ASP A 1 113 ? 15.445 -6.691 -1.154 1 93.19 113 ASP A O 1
ATOM 948 N N . ILE A 1 114 ? 15.664 -5.977 0.941 1 94.69 114 ILE A N 1
ATOM 949 C CA . ILE A 1 114 ? 14.453 -6.668 1.368 1 94.69 114 ILE A CA 1
ATOM 950 C C . ILE A 1 114 ? 13.242 -6.07 0.657 1 94.69 114 ILE A C 1
ATOM 952 O O . ILE A 1 114 ? 12.398 -6.805 0.135 1 94.69 114 ILE A O 1
ATOM 956 N N . ASP A 1 115 ? 13.18 -4.777 0.587 1 93.69 115 ASP A N 1
ATOM 957 C CA . ASP A 1 115 ? 12.086 -4.102 -0.101 1 93.69 115 ASP A CA 1
ATOM 958 C C . ASP A 1 115 ? 12.031 -4.496 -1.575 1 93.69 115 ASP A C 1
ATOM 960 O O . ASP A 1 115 ? 10.953 -4.66 -2.145 1 93.69 115 ASP A O 1
ATOM 964 N N . ASP A 1 116 ? 13.156 -4.629 -2.162 1 94.06 116 ASP A N 1
ATOM 965 C CA . ASP A 1 116 ? 13.234 -5.031 -3.562 1 94.06 116 ASP A CA 1
ATOM 966 C C . ASP A 1 116 ? 12.664 -6.434 -3.76 1 94.06 116 ASP A C 1
ATOM 968 O O . ASP A 1 116 ? 11.914 -6.68 -4.711 1 94.06 116 ASP A O 1
ATOM 972 N N . LEU A 1 117 ? 13.047 -7.281 -2.904 1 95.44 117 LEU A N 1
ATOM 973 C CA . LEU A 1 117 ? 12.555 -8.648 -2.994 1 95.44 117 LEU A CA 1
ATOM 974 C C . LEU A 1 117 ? 11.039 -8.695 -2.812 1 95.44 117 LEU A C 1
ATOM 976 O O . LEU A 1 117 ? 10.336 -9.328 -3.598 1 95.44 117 LEU A O 1
ATOM 980 N N . ILE A 1 118 ? 10.602 -8.008 -1.821 1 96.31 118 ILE A N 1
ATOM 981 C CA . ILE A 1 118 ? 9.164 -7.988 -1.549 1 96.31 118 ILE A CA 1
ATOM 982 C C . ILE A 1 118 ? 8.422 -7.43 -2.76 1 96.31 118 ILE A C 1
ATOM 984 O O . ILE A 1 118 ? 7.426 -8.008 -3.203 1 96.31 118 ILE A O 1
ATOM 988 N N . TRP A 1 119 ? 8.914 -6.332 -3.277 1 96.12 119 TRP A N 1
ATOM 989 C CA . TRP A 1 119 ? 8.273 -5.703 -4.426 1 96.12 119 TRP A CA 1
ATOM 990 C C . TRP A 1 119 ? 8.242 -6.648 -5.621 1 96.12 119 TRP A C 1
ATOM 992 O O . TRP A 1 119 ? 7.234 -6.746 -6.32 1 96.12 119 TRP A O 1
ATOM 1002 N N . ASN A 1 120 ? 9.328 -7.32 -5.809 1 95.31 120 ASN A N 1
ATOM 1003 C CA . ASN A 1 120 ? 9.391 -8.289 -6.895 1 95.31 120 ASN A CA 1
ATOM 1004 C C . ASN A 1 120 ? 8.312 -9.367 -6.754 1 95.31 120 ASN A C 1
ATOM 1006 O O . ASN A 1 120 ? 7.602 -9.664 -7.711 1 95.31 120 ASN A O 1
ATOM 1010 N N . PHE A 1 121 ? 8.18 -9.938 -5.621 1 95.88 121 PHE A N 1
ATOM 1011 C CA . PHE A 1 121 ? 7.215 -11 -5.375 1 95.88 121 PHE A CA 1
ATOM 1012 C C . PHE A 1 121 ? 5.789 -10.484 -5.543 1 95.88 121 PHE A C 1
ATOM 1014 O O . PHE A 1 121 ? 4.961 -11.141 -6.184 1 95.88 121 PHE A O 1
ATOM 1021 N N . VAL A 1 122 ? 5.555 -9.328 -4.977 1 96.44 122 VAL A N 1
ATOM 1022 C CA . VAL A 1 122 ? 4.215 -8.742 -5.031 1 96.44 122 VAL A CA 1
ATOM 1023 C C . VAL A 1 122 ? 3.863 -8.398 -6.477 1 96.44 122 VAL A C 1
ATOM 1025 O O . VAL A 1 122 ? 2.783 -8.75 -6.957 1 96.44 122 VAL A O 1
ATOM 1028 N N . TRP A 1 123 ? 4.758 -7.77 -7.152 1 95.62 123 TRP A N 1
ATOM 1029 C CA . TRP A 1 123 ? 4.504 -7.309 -8.516 1 95.62 123 TRP A CA 1
ATOM 1030 C C . TRP A 1 123 ? 4.238 -8.484 -9.445 1 95.62 123 TRP A C 1
ATOM 1032 O O . TRP A 1 123 ? 3.258 -8.484 -10.195 1 95.62 123 TRP A O 1
ATOM 1042 N N . TYR A 1 124 ? 5.043 -9.492 -9.406 1 94.44 124 TYR A N 1
ATOM 1043 C CA . TYR A 1 124 ? 4.871 -10.625 -10.32 1 94.44 124 TYR A CA 1
ATOM 1044 C C . TYR A 1 124 ? 3.605 -11.406 -9.984 1 94.44 124 TYR A C 1
ATOM 1046 O O . TYR A 1 124 ? 2.949 -11.945 -10.875 1 94.44 124 TYR A O 1
ATOM 1054 N N . SER A 1 125 ? 3.344 -11.508 -8.695 1 94.44 125 SER A N 1
ATOM 1055 C CA . SER A 1 125 ? 2.084 -12.141 -8.312 1 94.44 125 SER A CA 1
ATOM 1056 C C . SER A 1 125 ? 0.893 -11.391 -8.906 1 94.44 125 SER A C 1
ATOM 1058 O O . SER A 1 125 ? -0.045 -12.008 -9.414 1 94.44 125 SER A O 1
ATOM 1060 N N . TRP A 1 126 ? 0.897 -10.109 -8.781 1 94.5 126 TRP A N 1
ATOM 1061 C CA . TRP A 1 126 ? -0.154 -9.273 -9.359 1 94.5 126 TRP A CA 1
ATOM 1062 C C . TRP A 1 126 ? -0.204 -9.43 -10.875 1 94.5 126 TRP A C 1
ATOM 1064 O O . TRP A 1 126 ? -1.278 -9.617 -11.453 1 94.5 126 TRP A O 1
ATOM 1074 N N . GLN A 1 127 ? 0.956 -9.289 -11.562 1 93.38 127 GLN A N 1
ATOM 1075 C CA . GLN A 1 127 ? 1.021 -9.375 -13.016 1 93.38 127 GLN A CA 1
ATOM 1076 C C . GLN A 1 127 ? 0.413 -10.68 -13.523 1 93.38 127 GLN A C 1
ATOM 1078 O O . GLN A 1 127 ? -0.363 -10.68 -14.477 1 93.38 127 GLN A O 1
ATOM 1083 N N . GLN A 1 128 ? 0.792 -11.688 -12.883 1 93.5 128 GLN A N 1
ATOM 1084 C CA . GLN A 1 128 ? 0.249 -12.992 -13.25 1 93.5 128 GLN A CA 1
ATOM 1085 C C . GLN A 1 128 ? -1.271 -13.016 -13.109 1 93.5 128 GLN A C 1
ATOM 1087 O O . GLN A 1 128 ? -1.979 -13.43 -14.031 1 93.5 128 GLN A O 1
ATOM 1092 N N . ALA A 1 129 ? -1.716 -12.641 -11.977 1 92.94 129 ALA A N 1
ATOM 1093 C CA . ALA A 1 129 ? -3.152 -12.641 -11.719 1 92.94 129 ALA A CA 1
ATOM 1094 C C . ALA A 1 129 ? -3.896 -11.773 -12.727 1 92.94 129 ALA A C 1
ATOM 1096 O O . ALA A 1 129 ? -4.973 -12.141 -13.195 1 92.94 129 ALA A O 1
ATOM 1097 N N . ARG A 1 130 ? -3.314 -10.664 -12.984 1 92.06 130 ARG A N 1
ATOM 1098 C CA . ARG A 1 130 ? -3.928 -9.727 -13.922 1 92.06 130 ARG A CA 1
ATOM 1099 C C . ARG A 1 130 ? -4.035 -10.336 -15.32 1 92.06 130 ARG A C 1
ATOM 1101 O O . ARG A 1 130 ? -5.086 -10.258 -15.953 1 92.06 130 ARG A O 1
ATOM 1108 N N . ILE A 1 131 ? -2.975 -10.898 -15.812 1 91.81 131 ILE A N 1
ATOM 1109 C CA . ILE A 1 131 ? -2.947 -11.523 -17.141 1 91.81 131 ILE A CA 1
ATOM 1110 C C . ILE A 1 131 ? -3.973 -12.648 -17.203 1 91.81 131 ILE A C 1
ATOM 1112 O O . ILE A 1 131 ? -4.711 -12.773 -18.172 1 91.81 131 ILE A O 1
ATOM 1116 N N . LEU A 1 132 ? -4.012 -13.406 -16.156 1 92.06 132 LEU A N 1
ATOM 1117 C CA . LEU A 1 132 ? -4.965 -14.508 -16.109 1 92.06 132 LEU A CA 1
ATOM 1118 C C . LEU A 1 132 ? -6.398 -13.984 -16.094 1 92.06 132 LEU A C 1
ATOM 1120 O O . LEU A 1 132 ? -7.266 -14.531 -16.781 1 92.06 132 LEU A O 1
ATOM 1124 N N . HIS A 1 133 ? -6.66 -12.961 -15.336 1 89.81 133 HIS A N 1
ATOM 1125 C CA . HIS A 1 133 ? -7.98 -12.336 -15.281 1 89.81 133 HIS A CA 1
ATOM 1126 C C . HIS A 1 133 ? -8.414 -11.836 -16.656 1 89.81 133 HIS A C 1
ATOM 1128 O O . HIS A 1 133 ? -9.539 -12.078 -17.078 1 89.81 133 HIS A O 1
ATOM 1134 N N . ASP A 1 134 ? -7.539 -11.188 -17.312 1 88.38 134 ASP A N 1
ATOM 1135 C CA . ASP A 1 134 ? -7.836 -10.672 -18.641 1 88.38 134 ASP A CA 1
ATOM 1136 C C . ASP A 1 134 ? -8.117 -11.812 -19.625 1 88.38 134 ASP A C 1
ATOM 1138 O O . ASP A 1 134 ? -8.984 -11.695 -20.484 1 88.38 134 ASP A O 1
ATOM 1142 N N . HIS A 1 135 ? -7.363 -12.812 -19.516 1 90.19 135 HIS A N 1
ATOM 1143 C CA . HIS A 1 135 ? -7.547 -13.977 -20.375 1 90.19 135 HIS A CA 1
ATOM 1144 C C . HIS A 1 135 ? -8.922 -14.602 -20.172 1 90.19 135 HIS A C 1
ATOM 1146 O O . HIS A 1 135 ? -9.594 -14.961 -21.141 1 90.19 135 HIS A O 1
ATOM 1152 N N . ILE A 1 136 ? -9.281 -14.727 -18.922 1 87.81 136 ILE A N 1
ATOM 1153 C CA . ILE A 1 136 ? -10.57 -15.312 -18.578 1 87.81 136 ILE A CA 1
ATOM 1154 C C . ILE A 1 136 ? -11.695 -14.445 -19.156 1 87.81 136 ILE A C 1
ATOM 1156 O O . ILE A 1 136 ? -12.664 -14.969 -19.719 1 87.81 136 ILE A O 1
ATOM 1160 N N . ILE A 1 137 ? -11.602 -13.141 -19 1 85.62 137 ILE A N 1
ATOM 1161 C CA . ILE A 1 137 ? -12.617 -12.219 -19.5 1 85.62 137 ILE A CA 1
ATOM 1162 C C . ILE A 1 137 ? -12.703 -12.328 -21.016 1 85.62 137 ILE A C 1
ATOM 1164 O O . ILE A 1 137 ? -13.797 -12.336 -21.594 1 85.62 137 ILE A O 1
ATOM 1168 N N . LYS A 1 138 ? -11.586 -12.43 -21.656 1 87.12 138 LYS A N 1
ATOM 1169 C CA . LYS A 1 138 ? -11.539 -12.547 -23.109 1 87.12 138 LYS A CA 1
ATOM 1170 C C . LYS A 1 138 ? -12.18 -13.852 -23.578 1 87.12 138 LYS A C 1
ATOM 1172 O O . LYS A 1 138 ? -12.914 -13.875 -24.562 1 87.12 138 LYS A O 1
ATOM 1177 N N . GLU A 1 139 ? -11.914 -14.898 -22.906 1 86.44 139 GLU A N 1
ATOM 1178 C CA . GLU A 1 139 ? -12.492 -16.203 -23.25 1 86.44 139 GLU A CA 1
ATOM 1179 C C . GLU A 1 139 ? -14.008 -16.188 -23.078 1 86.44 139 GLU A C 1
ATOM 1181 O O . GLU A 1 139 ? -14.734 -16.781 -23.891 1 86.44 139 GLU A O 1
ATOM 1186 N N . LYS A 1 140 ? -14.438 -15.547 -22.094 1 84.25 140 LYS A N 1
ATOM 1187 C CA . LYS A 1 140 ? -15.875 -15.453 -21.828 1 84.25 140 LYS A CA 1
ATOM 1188 C C . LYS A 1 140 ? -16.578 -14.625 -22.906 1 84.25 140 LYS A C 1
ATOM 1190 O O . LYS A 1 140 ? -17.719 -14.898 -23.266 1 84.25 140 LYS A O 1
ATOM 1195 N N . SER A 1 141 ? -15.875 -13.641 -23.297 1 84.12 141 SER A N 1
ATOM 1196 C CA . SER A 1 141 ? -16.484 -12.773 -24.312 1 84.12 141 SER A CA 1
ATOM 1197 C C . SER A 1 141 ? -16.516 -13.445 -25.672 1 84.12 141 SER A C 1
ATOM 1199 O O . SER A 1 141 ? -17.281 -13.039 -26.547 1 84.12 141 SER A O 1
ATOM 1201 N N . GLN A 1 142 ? -15.766 -14.438 -25.938 1 82.44 142 GLN A N 1
ATOM 1202 C CA . GLN A 1 142 ? -15.703 -15.141 -27.203 1 82.44 142 GLN A CA 1
ATOM 1203 C C . GLN A 1 142 ? -16.625 -16.359 -27.219 1 82.44 142 GLN A C 1
ATOM 1205 O O . GLN A 1 142 ? -16.812 -17 -28.25 1 82.44 142 GLN A O 1
ATOM 1210 N N . MET A 1 143 ? -17.141 -16.734 -26.094 1 71.38 143 MET A N 1
ATOM 1211 C CA . MET A 1 143 ? -18.156 -17.781 -26.031 1 71.38 143 MET A CA 1
ATOM 1212 C C . MET A 1 143 ? -19.562 -17.219 -26.188 1 71.38 143 MET A C 1
ATOM 1214 O O . MET A 1 143 ? -20.422 -17.844 -26.797 1 71.38 143 MET A O 1
ATOM 1218 N N . MET B 1 1 ? -18.672 -23.781 -8.398 1 33.59 1 MET B N 1
ATOM 1219 C CA . MET B 1 1 ? -18.516 -24.5 -9.656 1 33.59 1 MET B CA 1
ATOM 1220 C C . MET B 1 1 ? -17.125 -24.234 -10.258 1 33.59 1 MET B C 1
ATOM 1222 O O . MET B 1 1 ? -16.828 -23.109 -10.656 1 33.59 1 MET B O 1
ATOM 1226 N N . ASN B 1 2 ? -16.031 -24.797 -9.734 1 42.06 2 ASN B N 1
ATOM 1227 C CA . ASN B 1 2 ? -14.633 -24.797 -10.172 1 42.06 2 ASN B CA 1
ATOM 1228 C C . ASN B 1 2 ? -14.523 -24.969 -11.68 1 42.06 2 ASN B C 1
ATOM 1230 O O . ASN B 1 2 ? -14.734 -26.078 -12.195 1 42.06 2 ASN B O 1
ATOM 1234 N N . ALA B 1 3 ? -15.172 -24.188 -12.398 1 51.78 3 ALA B N 1
ATOM 1235 C CA . ALA B 1 3 ? -15.195 -24.375 -13.844 1 51.78 3 ALA B CA 1
ATOM 1236 C C . ALA B 1 3 ? -13.852 -24.891 -14.352 1 51.78 3 ALA B C 1
ATOM 1238 O O . ALA B 1 3 ? -12.797 -24.484 -13.852 1 51.78 3 ALA B O 1
ATOM 1239 N N . ILE B 1 4 ? -13.789 -25.984 -14.828 1 65.19 4 ILE B N 1
ATOM 1240 C CA . ILE B 1 4 ? -12.68 -26.625 -15.523 1 65.19 4 ILE B CA 1
ATOM 1241 C C . ILE B 1 4 ? -1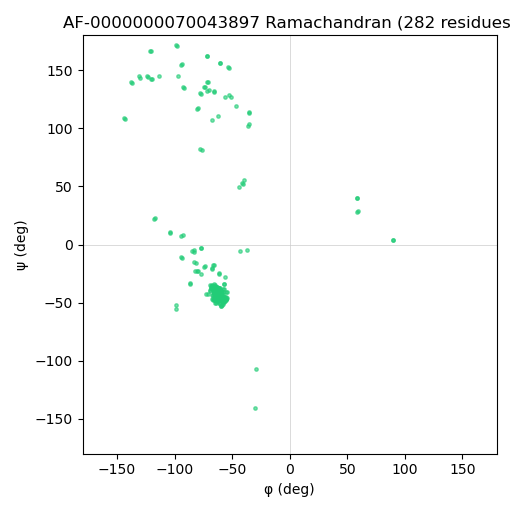1.922 -25.594 -16.359 1 65.19 4 ILE B C 1
ATOM 1243 O O . ILE B 1 4 ? -12.516 -24.938 -17.219 1 65.19 4 ILE B O 1
ATOM 1247 N N . LYS B 1 5 ? -10.766 -25.172 -15.812 1 75.5 5 LYS B N 1
ATOM 1248 C CA . LYS B 1 5 ? -9.914 -24.25 -16.562 1 75.5 5 LYS B CA 1
ATOM 1249 C C . LYS B 1 5 ? -9.656 -24.766 -17.969 1 75.5 5 LYS B C 1
ATOM 1251 O O . LYS B 1 5 ? -9.344 -25.938 -18.156 1 75.5 5 LYS B O 1
ATOM 1256 N N . SER B 1 6 ? -9.914 -23.969 -18.906 1 84.19 6 SER B N 1
ATOM 1257 C CA . SER B 1 6 ? -9.594 -24.312 -20.297 1 84.19 6 SER B CA 1
ATOM 1258 C C . SER B 1 6 ? -8.133 -24.719 -20.438 1 84.19 6 SER B C 1
ATOM 1260 O O . SER B 1 6 ? -7.305 -24.391 -19.578 1 84.19 6 SER B O 1
ATOM 1262 N N . LYS B 1 7 ? -7.859 -25.531 -21.391 1 88.38 7 LYS B N 1
ATOM 1263 C CA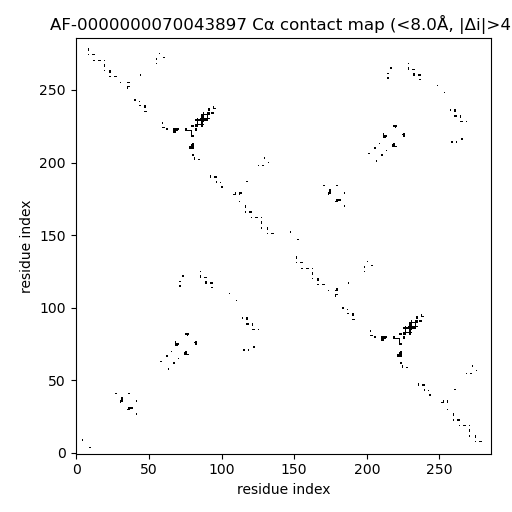 . LYS B 1 7 ? -6.484 -25.938 -21.672 1 88.38 7 LYS B CA 1
ATOM 1264 C C . LYS B 1 7 ? -5.586 -24.719 -21.875 1 88.38 7 LYS B C 1
ATOM 1266 O O . LYS B 1 7 ? -4.457 -24.688 -21.375 1 88.38 7 LYS B O 1
ATOM 1271 N N . SER B 1 8 ? -6.117 -23.75 -22.562 1 88.25 8 SER B N 1
ATOM 1272 C CA . SER B 1 8 ? -5.363 -22.516 -22.828 1 88.25 8 SER B CA 1
ATOM 1273 C C . SER B 1 8 ? -5.027 -21.781 -21.531 1 88.25 8 SER B C 1
ATOM 1275 O O . SER B 1 8 ? -3.908 -21.297 -21.375 1 88.25 8 SER B O 1
ATOM 1277 N N . LEU B 1 9 ? -5.883 -21.734 -20.625 1 90.81 9 LEU B N 1
ATOM 1278 C CA . LEU B 1 9 ? -5.672 -21.062 -19.344 1 90.81 9 LEU B CA 1
ATOM 1279 C C . LEU B 1 9 ? -4.645 -21.797 -18.5 1 90.81 9 LEU B C 1
ATOM 1281 O O . LEU B 1 9 ? -3.797 -21.188 -17.859 1 90.81 9 LEU B O 1
ATOM 1285 N N . LYS B 1 10 ? -4.691 -23.109 -18.516 1 92.69 10 LYS B N 1
ATOM 1286 C CA . LYS B 1 10 ? -3.742 -23.922 -17.766 1 92.69 10 LYS B CA 1
ATOM 1287 C C . LYS B 1 10 ? -2.318 -23.734 -18.281 1 92.69 10 LYS B C 1
ATOM 1289 O O . LYS B 1 10 ? -1.378 -23.625 -17.484 1 92.69 10 LYS B O 1
ATOM 1294 N N . GLU B 1 11 ? -2.197 -23.703 -19.562 1 93.62 11 GLU B N 1
ATOM 1295 C CA . GLU B 1 11 ? -0.884 -23.516 -20.172 1 93.62 11 GLU B CA 1
ATOM 1296 C C . GLU B 1 11 ? -0.337 -22.125 -19.859 1 93.62 11 GLU B C 1
ATOM 1298 O O . GLU B 1 11 ? 0.851 -21.969 -19.562 1 93.62 11 GLU B O 1
ATOM 1303 N N . LEU B 1 12 ? -1.209 -21.203 -19.938 1 93.81 12 LEU B N 1
ATOM 1304 C CA . LEU B 1 12 ? -0.807 -19.844 -19.625 1 93.81 12 LEU B CA 1
ATOM 1305 C C . LEU B 1 12 ? -0.364 -19.719 -18.172 1 93.81 12 LEU B C 1
ATOM 1307 O O . LEU B 1 12 ? 0.659 -19.094 -17.875 1 93.81 12 LEU B O 1
ATOM 1311 N N . GLU B 1 13 ? -1.115 -20.234 -17.266 1 93.69 13 GLU B N 1
ATOM 1312 C CA . GLU B 1 13 ? -0.789 -20.219 -15.844 1 93.69 13 GLU B CA 1
ATOM 1313 C C . GLU B 1 13 ? 0.577 -20.844 -15.586 1 93.69 13 GLU B C 1
ATOM 1315 O O . GLU B 1 13 ? 1.371 -20.312 -14.805 1 93.69 13 GLU B O 1
ATOM 1320 N N . LYS B 1 14 ? 0.794 -22 -16.203 1 94.19 14 LYS B N 1
ATOM 1321 C CA . LYS B 1 14 ? 2.074 -22.688 -16.047 1 94.19 14 LYS B CA 1
ATOM 1322 C C . LYS B 1 14 ? 3.229 -21.797 -16.516 1 94.19 14 LYS B C 1
ATOM 1324 O O . LYS B 1 14 ? 4.254 -21.703 -15.836 1 94.19 14 LYS B O 1
ATOM 1329 N N . LYS B 1 15 ? 3.025 -21.25 -17.641 1 95.62 15 LYS B N 1
ATOM 1330 C CA . LYS B 1 15 ? 4.055 -20.375 -18.203 1 95.62 15 LYS B CA 1
ATOM 1331 C C . LYS B 1 15 ? 4.344 -19.188 -17.281 1 95.62 15 LYS B C 1
ATOM 1333 O O . LYS B 1 15 ? 5.504 -18.859 -17.047 1 95.62 15 LYS B O 1
ATOM 1338 N N . LEU B 1 16 ? 3.342 -18.594 -16.797 1 94.25 16 LEU B N 1
ATOM 1339 C CA . LEU B 1 16 ? 3.48 -17.422 -15.938 1 94.25 16 LEU B CA 1
ATOM 1340 C C . LEU B 1 16 ? 4.125 -17.797 -14.602 1 94.25 16 LEU B C 1
ATOM 1342 O O . LEU B 1 16 ? 4.93 -17.031 -14.062 1 94.25 16 LEU B O 1
ATOM 1346 N N . ASN B 1 17 ? 3.773 -18.953 -14.109 1 93.12 17 ASN B N 1
ATOM 1347 C CA . ASN B 1 17 ? 4.398 -19.438 -12.883 1 93.12 17 ASN B CA 1
ATOM 1348 C C . ASN B 1 17 ? 5.902 -19.625 -13.062 1 93.12 17 ASN B C 1
ATOM 1350 O O . ASN B 1 17 ? 6.684 -19.281 -12.164 1 93.12 17 ASN B O 1
ATOM 1354 N N . GLN B 1 18 ? 6.234 -20.156 -14.172 1 95.06 18 GLN B N 1
ATOM 1355 C CA . GLN B 1 18 ? 7.648 -20.359 -14.461 1 95.06 18 GLN B CA 1
ATOM 1356 C C . GLN B 1 18 ? 8.383 -19.031 -14.555 1 95.06 18 GLN B C 1
ATOM 1358 O O . GLN B 1 18 ? 9.492 -18.891 -14.023 1 95.06 18 GLN B O 1
ATOM 1363 N N . GLN B 1 19 ? 7.793 -18.094 -15.195 1 92.94 19 GLN B N 1
ATOM 1364 C CA . GLN B 1 19 ? 8.383 -16.766 -15.328 1 92.94 19 GLN B CA 1
ATOM 1365 C C . GLN B 1 19 ? 8.57 -16.094 -13.969 1 92.94 19 GLN B C 1
ATOM 1367 O O . GLN B 1 19 ? 9.617 -15.516 -13.688 1 92.94 19 GLN B O 1
ATOM 1372 N N . ARG B 1 20 ? 7.57 -16.203 -13.203 1 93.25 20 ARG B N 1
ATOM 1373 C CA . ARG B 1 20 ? 7.609 -15.633 -11.859 1 93.25 20 ARG B CA 1
ATOM 1374 C C . ARG B 1 20 ? 8.711 -16.266 -11.023 1 93.25 20 ARG B C 1
ATOM 1376 O O . ARG B 1 20 ? 9.469 -15.57 -10.352 1 93.25 20 ARG B O 1
ATOM 1383 N N . LYS B 1 21 ? 8.75 -17.547 -11.078 1 93 21 LYS B N 1
ATOM 1384 C CA . LYS B 1 21 ? 9.773 -18.281 -10.336 1 93 21 LYS B CA 1
ATOM 1385 C C . LYS B 1 21 ? 11.172 -17.875 -10.789 1 93 21 LYS B C 1
ATOM 1387 O O . LYS B 1 21 ? 12.047 -17.625 -9.961 1 93 21 LYS B O 1
ATOM 1392 N N . GLN B 1 22 ? 11.359 -17.781 -12.039 1 95.06 22 GLN B N 1
ATOM 1393 C CA . GLN B 1 22 ? 12.664 -17.438 -12.602 1 95.06 22 GLN B CA 1
ATOM 1394 C C . GLN B 1 22 ? 13.07 -16.016 -12.203 1 95.06 22 GLN B C 1
ATOM 1396 O O . GLN B 1 22 ? 14.219 -15.781 -11.844 1 95.06 22 GLN B O 1
ATOM 1401 N N . ALA B 1 23 ? 12.203 -15.133 -12.359 1 92.44 23 ALA B N 1
ATOM 1402 C CA . ALA B 1 23 ? 12.492 -13.742 -11.984 1 92.44 23 ALA B CA 1
ATOM 1403 C C . ALA B 1 23 ? 12.883 -13.641 -10.516 1 92.44 23 ALA B C 1
ATOM 1405 O O . ALA B 1 23 ? 13.828 -12.93 -10.172 1 92.44 23 ALA B O 1
ATOM 1406 N N . SER B 1 24 ? 12.148 -14.305 -9.672 1 91.69 24 SER B N 1
ATOM 1407 C CA . SER B 1 24 ? 12.422 -14.305 -8.242 1 91.69 24 SER B CA 1
ATOM 1408 C C . SER B 1 24 ? 13.789 -14.914 -7.938 1 91.69 24 SER B C 1
ATOM 1410 O O . SER B 1 24 ? 14.562 -14.352 -7.152 1 91.69 24 SER B O 1
ATOM 1412 N N . GLU B 1 25 ? 14.023 -16.031 -8.539 1 93.94 25 GLU B N 1
ATOM 1413 C CA . GLU B 1 25 ? 15.297 -16.703 -8.328 1 93.94 25 GLU B CA 1
ATOM 1414 C C . GLU B 1 25 ? 16.469 -15.836 -8.758 1 93.94 25 GLU B C 1
ATOM 1416 O O . GLU B 1 25 ? 17.5 -15.781 -8.078 1 93.94 25 GLU B O 1
ATOM 1421 N N . ASN B 1 26 ? 16.328 -15.188 -9.867 1 94.88 26 ASN B N 1
ATOM 1422 C CA . ASN B 1 26 ? 17.375 -14.305 -10.344 1 94.88 26 ASN B CA 1
ATOM 1423 C C . ASN B 1 26 ? 17.656 -13.172 -9.359 1 94.88 26 ASN B C 1
ATOM 1425 O O . ASN B 1 26 ? 18.812 -12.875 -9.062 1 94.88 26 ASN B O 1
ATOM 1429 N N . LEU B 1 27 ? 16.656 -12.609 -8.906 1 94.25 27 LEU B N 1
ATOM 1430 C CA . LEU B 1 27 ? 16.828 -11.5 -7.977 1 94.25 27 LEU B CA 1
ATOM 1431 C C . LEU B 1 27 ? 17.422 -11.984 -6.656 1 94.25 27 LEU B C 1
ATOM 1433 O O . LEU B 1 27 ? 18.297 -11.32 -6.086 1 94.25 27 LEU B O 1
ATOM 1437 N N . ILE B 1 28 ? 16.938 -13.094 -6.152 1 94.75 28 ILE B N 1
ATOM 1438 C CA . ILE B 1 28 ? 17.453 -13.664 -4.914 1 94.75 28 ILE B CA 1
ATOM 1439 C C . ILE B 1 28 ? 18.938 -13.938 -5.055 1 94.75 28 ILE B C 1
ATOM 1441 O O . ILE B 1 28 ? 19.734 -13.57 -4.184 1 94.75 28 ILE B O 1
ATOM 1445 N N . LYS B 1 29 ? 19.266 -14.578 -6.148 1 95.38 29 LYS B N 1
ATOM 1446 C CA . LYS B 1 29 ? 20.672 -14.867 -6.41 1 95.38 29 LYS B CA 1
ATOM 1447 C C . LYS B 1 29 ? 21.5 -13.586 -6.426 1 95.38 29 LYS B C 1
ATOM 1449 O O . LYS B 1 29 ? 22.594 -13.539 -5.852 1 95.38 29 LYS B O 1
ATOM 1454 N N . GLU B 1 30 ? 21.031 -12.594 -7.078 1 94.56 30 GLU B N 1
ATOM 1455 C CA . GLU B 1 30 ? 21.719 -11.305 -7.145 1 94.56 30 GLU B CA 1
ATOM 1456 C C . GLU B 1 30 ? 21.969 -10.742 -5.75 1 94.56 30 GLU B C 1
ATOM 1458 O O . GLU B 1 30 ? 23.078 -10.289 -5.449 1 94.56 30 GLU B O 1
ATOM 1463 N N . LYS B 1 31 ? 20.953 -10.789 -4.902 1 92.81 31 LYS B N 1
ATOM 1464 C CA . LYS B 1 31 ? 21.062 -10.227 -3.561 1 92.81 31 LYS B CA 1
ATOM 1465 C C . LYS B 1 31 ? 22.031 -11.039 -2.699 1 92.81 31 LYS B C 1
ATOM 1467 O O . LYS B 1 31 ? 22.75 -10.484 -1.867 1 92.81 31 LYS B O 1
ATOM 1472 N N . LEU B 1 32 ? 22.031 -12.32 -2.895 1 92.88 32 LEU B N 1
ATOM 1473 C CA . LEU B 1 32 ? 22.938 -13.195 -2.156 1 92.88 32 LEU B CA 1
ATOM 1474 C C . LEU B 1 32 ? 24.375 -13.016 -2.623 1 92.88 32 LEU B C 1
ATOM 1476 O O . LEU B 1 32 ? 25.297 -12.953 -1.804 1 92.88 32 LEU B O 1
ATOM 1480 N N . ASP B 1 33 ? 24.594 -12.922 -3.871 1 92.19 33 ASP B N 1
ATOM 1481 C CA . ASP B 1 33 ? 25.938 -12.773 -4.457 1 92.19 33 ASP B CA 1
ATOM 1482 C C . ASP B 1 33 ? 26.578 -11.469 -4.008 1 92.19 33 ASP B C 1
ATOM 1484 O O . ASP B 1 33 ? 27.797 -11.414 -3.814 1 92.19 33 ASP B O 1
ATOM 1488 N N . GLN B 1 34 ? 25.781 -10.445 -3.895 1 92.12 34 GLN B N 1
ATOM 1489 C CA . GLN B 1 34 ? 26.281 -9.148 -3.479 1 92.12 34 GLN B CA 1
ATOM 1490 C C . GLN B 1 34 ? 26.516 -9.102 -1.972 1 92.12 34 GLN B C 1
ATOM 1492 O O . GLN B 1 34 ? 27.016 -8.109 -1.444 1 92.12 34 GLN B O 1
ATOM 1497 N N . LYS B 1 35 ? 26.172 -10.195 -1.294 1 84.62 35 LYS B N 1
ATOM 1498 C CA . LYS B 1 35 ? 26.344 -10.375 0.144 1 84.62 35 LYS B CA 1
ATOM 1499 C C . LYS B 1 35 ? 25.594 -9.305 0.929 1 84.62 35 LYS B C 1
ATOM 1501 O O . LYS B 1 35 ? 26.047 -8.883 1.998 1 84.62 35 LYS B O 1
ATOM 1506 N N . ASN B 1 36 ? 24.594 -8.914 0.291 1 84.06 36 ASN B N 1
ATOM 1507 C CA . ASN B 1 36 ? 23.781 -7.922 0.987 1 84.06 36 ASN B CA 1
ATOM 1508 C C . ASN B 1 36 ? 22.75 -8.578 1.903 1 84.06 36 ASN B C 1
ATOM 1510 O O . ASN B 1 36 ? 22.344 -7.996 2.91 1 84.06 36 ASN B O 1
ATOM 1514 N N . LEU B 1 37 ? 22.266 -9.75 1.438 1 92 37 LEU B N 1
ATOM 1515 C CA . LEU B 1 37 ? 21.375 -10.562 2.248 1 92 37 LEU B CA 1
ATOM 1516 C C . LEU B 1 37 ? 21.922 -11.969 2.434 1 92 37 LEU B C 1
ATOM 1518 O O . LEU B 1 37 ? 22.609 -12.492 1.553 1 92 37 LEU B O 1
ATOM 1522 N N . ASP B 1 38 ? 21.672 -12.492 3.59 1 92.81 38 ASP B N 1
ATOM 1523 C CA . ASP B 1 38 ? 22.109 -13.875 3.812 1 92.81 38 ASP B CA 1
ATOM 1524 C C . ASP B 1 38 ? 20.938 -14.844 3.605 1 92.81 38 ASP B C 1
ATOM 1526 O O . ASP B 1 38 ? 19.797 -14.422 3.402 1 92.81 38 ASP B O 1
ATOM 1530 N N . TYR B 1 39 ? 21.297 -16.141 3.615 1 93.31 39 TYR B N 1
ATOM 1531 C CA . TYR B 1 39 ? 20.344 -17.203 3.309 1 93.31 39 TYR B CA 1
ATOM 1532 C C . TYR B 1 39 ? 19.234 -17.266 4.352 1 93.31 39 TYR B C 1
ATOM 1534 O O . TYR B 1 39 ? 18.078 -17.531 4.023 1 93.31 39 TYR B O 1
ATOM 1542 N N . ASP B 1 40 ? 19.562 -17.016 5.566 1 92.44 40 ASP B N 1
ATOM 1543 C CA . ASP B 1 40 ? 18.562 -17.062 6.633 1 92.44 40 ASP B CA 1
ATOM 1544 C C . ASP B 1 40 ? 17.5 -15.984 6.445 1 92.44 40 ASP B C 1
ATOM 1546 O O . ASP B 1 40 ? 16.297 -16.266 6.578 1 92.44 40 ASP B O 1
ATOM 1550 N N . THR B 1 41 ? 17.953 -14.844 6.137 1 93.81 41 THR B N 1
ATOM 1551 C CA . THR B 1 41 ? 17.031 -13.734 5.898 1 93.81 41 THR B CA 1
ATOM 1552 C C . THR B 1 41 ? 16.125 -14.047 4.715 1 93.81 41 THR B C 1
ATOM 1554 O O . THR B 1 41 ? 14.898 -13.875 4.809 1 93.81 41 THR B O 1
ATOM 1557 N N . VAL B 1 42 ? 16.703 -14.477 3.635 1 94.44 42 VAL B N 1
ATOM 1558 C CA . VAL B 1 42 ? 15.938 -14.812 2.438 1 94.44 42 VAL B CA 1
ATOM 1559 C C . VAL B 1 42 ? 14.93 -15.914 2.754 1 94.44 42 VAL B C 1
ATOM 1561 O O . VAL B 1 42 ? 13.781 -15.867 2.312 1 94.44 42 VAL B O 1
ATOM 1564 N N . SER B 1 43 ? 15.312 -16.859 3.521 1 94 43 SER B N 1
ATOM 1565 C CA . SER B 1 43 ? 14.438 -17.969 3.906 1 94 43 SER B CA 1
ATOM 1566 C C . SER B 1 43 ? 13.219 -17.469 4.68 1 94 43 SER B C 1
ATOM 1568 O O . SER B 1 43 ? 12.102 -17.922 4.445 1 94 43 SER B O 1
ATOM 1570 N N . VAL B 1 44 ? 13.445 -16.562 5.594 1 94.25 44 VAL B N 1
ATOM 1571 C CA . VAL B 1 44 ? 12.344 -15.992 6.363 1 94.25 44 VAL B CA 1
ATOM 1572 C C . VAL B 1 44 ? 11.375 -15.273 5.426 1 94.25 44 VAL B C 1
ATOM 1574 O O . VAL B 1 44 ? 10.156 -15.43 5.551 1 94.25 44 VAL B O 1
ATOM 1577 N N . ILE B 1 45 ? 11.891 -14.523 4.461 1 94.62 45 ILE B N 1
ATOM 1578 C CA . ILE B 1 45 ? 11.062 -13.789 3.512 1 94.62 45 ILE B CA 1
ATOM 1579 C C . ILE B 1 45 ? 10.195 -14.766 2.719 1 94.62 45 ILE B C 1
ATOM 1581 O O . ILE B 1 45 ? 8.984 -14.578 2.611 1 94.62 45 ILE B O 1
ATOM 1585 N N . LEU B 1 46 ? 10.805 -15.812 2.227 1 94.75 46 LEU B N 1
ATOM 1586 C CA . LEU B 1 46 ? 10.086 -16.797 1.425 1 94.75 46 LEU B CA 1
ATOM 1587 C C . LEU B 1 46 ? 9.023 -17.516 2.258 1 94.75 46 LEU B C 1
ATOM 1589 O O . LEU B 1 46 ? 7.91 -17.734 1.781 1 94.75 46 LEU B O 1
ATOM 1593 N N . GLU B 1 47 ? 9.359 -17.812 3.461 1 94.38 47 GLU B N 1
ATOM 1594 C CA . GLU B 1 47 ? 8.422 -18.484 4.355 1 94.38 47 GLU B CA 1
ATOM 1595 C C . GLU B 1 47 ? 7.184 -17.609 4.609 1 94.38 47 GLU B C 1
ATOM 1597 O O . GLU B 1 47 ? 6.059 -18.109 4.605 1 94.38 47 GLU B O 1
ATOM 1602 N N . ILE B 1 48 ? 7.41 -16.391 4.871 1 93.31 48 ILE B N 1
ATOM 1603 C CA . ILE B 1 48 ? 6.312 -15.477 5.148 1 93.31 48 ILE B CA 1
ATOM 1604 C C . ILE B 1 48 ? 5.402 -15.375 3.928 1 93.31 48 ILE B C 1
ATOM 1606 O O . ILE B 1 48 ? 4.176 -15.352 4.059 1 93.31 48 ILE B O 1
ATOM 1610 N N . PHE B 1 49 ? 5.898 -15.289 2.689 1 93.56 49 PHE B N 1
ATOM 1611 C CA . PHE B 1 49 ? 5.086 -15.258 1.479 1 93.56 49 PHE B CA 1
ATOM 1612 C C . PHE B 1 49 ? 4.328 -16.562 1.297 1 93.56 49 PHE B C 1
ATOM 1614 O O . PHE B 1 49 ? 3.156 -16.562 0.917 1 93.56 49 PHE B O 1
ATOM 1621 N N . ASP B 1 50 ? 4.973 -17.656 1.58 1 90.12 50 ASP B N 1
ATOM 1622 C CA . ASP B 1 50 ? 4.355 -18.984 1.408 1 90.12 50 ASP B CA 1
ATOM 1623 C C . ASP B 1 50 ? 3.193 -19.172 2.379 1 90.12 50 ASP B C 1
ATOM 1625 O O . ASP B 1 50 ? 2.191 -19.797 2.037 1 90.12 50 ASP B O 1
ATOM 1629 N N . LYS B 1 51 ? 3.35 -18.594 3.549 1 90.44 51 LYS B N 1
ATOM 1630 C CA . LYS B 1 51 ? 2.324 -18.75 4.574 1 90.44 51 LYS B CA 1
ATOM 1631 C C . LYS B 1 51 ? 1.181 -17.75 4.363 1 90.44 51 LYS B C 1
ATOM 1633 O O . LYS B 1 51 ? 0.112 -17.891 4.961 1 90.44 51 LYS B O 1
ATOM 1638 N N . SER B 1 52 ? 1.491 -16.812 3.555 1 88.25 52 SER B N 1
ATOM 1639 C CA . SER B 1 52 ? 0.451 -15.828 3.299 1 88.25 52 SER B CA 1
ATOM 1640 C C . SER B 1 52 ? -0.739 -16.453 2.576 1 88.25 52 SER B C 1
ATOM 1642 O O . SER B 1 52 ? -0.57 -17.141 1.565 1 88.25 52 SER B O 1
ATOM 1644 N N . LYS B 1 53 ? -1.924 -16.219 3.047 1 83.75 53 LYS B N 1
ATOM 1645 C CA . LYS B 1 53 ? -3.148 -16.75 2.461 1 83.75 53 LYS B CA 1
ATOM 1646 C C . LYS B 1 53 ? -3.756 -15.773 1.46 1 83.75 53 LYS B C 1
ATOM 1648 O O . LYS B 1 53 ? -4.832 -16.031 0.915 1 83.75 53 LYS B O 1
ATOM 1653 N N . PHE B 1 54 ? -3.076 -14.812 1.188 1 87.94 54 PHE B N 1
ATOM 1654 C CA . PHE B 1 54 ? -3.617 -13.797 0.29 1 87.94 54 PHE B CA 1
ATOM 1655 C C . PHE B 1 54 ? -3.67 -14.312 -1.142 1 87.94 54 PHE B C 1
ATOM 1657 O O . PHE B 1 54 ? -2.721 -14.945 -1.616 1 87.94 54 PHE B O 1
ATOM 1664 N N . GLN B 1 55 ? -4.793 -13.953 -1.812 1 87.19 55 GLN B N 1
ATOM 1665 C CA . GLN B 1 55 ? -4.969 -14.203 -3.238 1 87.19 55 GLN B CA 1
ATOM 1666 C C . GLN B 1 55 ? -5.594 -13 -3.934 1 87.19 55 GLN B C 1
ATOM 1668 O O . GLN B 1 55 ? -6.445 -12.312 -3.359 1 87.19 55 GLN B O 1
ATOM 1673 N N . TRP B 1 56 ? -5.074 -12.766 -5.105 1 89.56 56 TRP B N 1
ATOM 1674 C CA . TRP B 1 56 ? -5.723 -11.758 -5.945 1 89.56 56 TRP B CA 1
ATOM 1675 C C . TRP B 1 56 ? -7.059 -12.273 -6.473 1 89.56 56 TRP B C 1
ATOM 1677 O O . TRP B 1 56 ? -7.156 -13.414 -6.926 1 89.56 56 TRP B O 1
ATOM 1687 N N . HIS B 1 57 ? -8.086 -11.469 -6.359 1 85.31 57 HIS B N 1
ATOM 1688 C CA . HIS B 1 57 ? -9.43 -11.789 -6.824 1 85.31 57 HIS B CA 1
ATOM 1689 C C . HIS B 1 57 ? -9.906 -10.781 -7.863 1 85.31 57 HIS B C 1
ATOM 1691 O O . HIS B 1 57 ? -9.297 -9.727 -8.039 1 85.31 57 HIS B O 1
ATOM 1697 N N . GLU B 1 58 ? -10.945 -11.141 -8.5 1 81.5 58 GLU B N 1
ATOM 1698 C CA . GLU B 1 58 ? -11.492 -10.297 -9.555 1 81.5 58 GLU B CA 1
ATOM 1699 C C . GLU B 1 58 ? -11.82 -8.898 -9.031 1 81.5 58 GLU B C 1
ATOM 1701 O O . GLU B 1 58 ? -11.664 -7.914 -9.75 1 81.5 58 GLU B O 1
ATOM 1706 N N . GLU B 1 59 ? -12.242 -8.836 -7.766 1 75.69 59 GLU B N 1
ATOM 1707 C CA . GLU B 1 59 ? -12.656 -7.566 -7.168 1 75.69 59 GLU B CA 1
ATOM 1708 C C . GLU B 1 59 ? -11.477 -6.609 -7.035 1 75.69 59 GLU B C 1
ATOM 1710 O O . GLU B 1 59 ? -11.664 -5.398 -6.895 1 75.69 59 GLU B O 1
ATOM 1715 N N . HIS B 1 60 ? -10.281 -7.188 -7.113 1 78.81 60 HIS B N 1
ATOM 1716 C CA . HIS B 1 60 ? -9.102 -6.34 -7.008 1 78.81 60 HIS B CA 1
ATOM 1717 C C . HIS B 1 60 ? -8.797 -5.656 -8.336 1 78.81 60 HIS B C 1
ATOM 1719 O O . HIS B 1 60 ? -8.031 -4.691 -8.383 1 78.81 60 HIS B O 1
ATOM 1725 N N . PHE B 1 61 ? -9.258 -6.227 -9.383 1 76 61 PHE B N 1
ATOM 1726 C CA . PHE B 1 61 ? -8.969 -5.738 -10.727 1 76 61 PHE B CA 1
ATOM 1727 C C . PHE B 1 61 ? -10.125 -4.898 -11.258 1 76 61 PHE B C 1
ATOM 1729 O O . PHE B 1 61 ? -9.914 -3.955 -12.023 1 76 61 PHE B O 1
ATOM 1736 N N . ASP B 1 62 ? -11.234 -5.555 -11.219 1 61.91 62 ASP B N 1
ATOM 1737 C CA . ASP B 1 62 ? -12.43 -4.996 -11.852 1 61.91 62 ASP B CA 1
ATOM 1738 C C . ASP B 1 62 ? -12.898 -3.744 -11.117 1 61.91 62 ASP B C 1
ATOM 1740 O O . ASP B 1 62 ? -12.766 -3.646 -9.891 1 61.91 62 ASP B O 1
ATOM 1744 N N . VAL B 1 63 ? -12.664 -2.576 -11.773 1 54.16 63 VAL B N 1
ATOM 1745 C CA . VAL B 1 63 ? -13.383 -1.395 -11.305 1 54.16 63 VAL B CA 1
ATOM 1746 C C . VAL B 1 63 ? -14.844 -1.749 -11.031 1 54.16 63 VAL B C 1
ATOM 1748 O O . VAL B 1 63 ? -15.633 -1.9 -11.969 1 54.16 63 VAL B O 1
ATOM 1751 N N . PHE B 1 64 ? -15.039 -2.768 -10.32 1 44.53 64 PHE B N 1
ATOM 1752 C CA . PHE B 1 64 ? -16.484 -2.91 -10.383 1 44.53 64 PHE B CA 1
ATOM 1753 C C . PHE B 1 64 ? -17.156 -1.554 -10.562 1 44.53 64 PHE B C 1
ATOM 1755 O O . PHE B 1 64 ? -17.75 -1.286 -11.609 1 44.53 64 PHE B O 1
ATOM 1762 N N . ASP B 1 65 ? -17.812 -1.05 -9.461 1 43.16 65 ASP B N 1
ATOM 1763 C CA . ASP B 1 65 ? -18.688 0.115 -9.406 1 43.16 65 ASP B CA 1
ATOM 1764 C C . ASP B 1 65 ? -17.891 1.405 -9.273 1 43.16 65 ASP B C 1
ATOM 1766 O O . ASP B 1 65 ? -18.453 2.488 -9.133 1 43.16 65 ASP B O 1
ATOM 1770 N N . SER B 1 66 ? -16.656 1.266 -9.141 1 51.62 66 SER B N 1
ATOM 1771 C CA . SER B 1 66 ? -16.031 2.537 -8.789 1 51.62 66 SER B CA 1
ATOM 1772 C C . SER B 1 66 ? -15.125 3.035 -9.914 1 51.62 66 SER B C 1
ATOM 1774 O O . SER B 1 66 ? -14.656 2.246 -10.734 1 51.62 66 SER B O 1
ATOM 1776 N N . LYS B 1 67 ? -15.125 4.188 -10.031 1 60.38 67 LYS B N 1
ATOM 1777 C CA . LYS B 1 67 ? -14.242 4.91 -10.945 1 60.38 67 LYS B CA 1
ATOM 1778 C C . LYS B 1 67 ? -12.781 4.586 -10.68 1 60.38 67 LYS B C 1
ATOM 1780 O O . LYS B 1 67 ? -12.367 4.449 -9.523 1 60.38 67 LYS B O 1
ATOM 1785 N N . PRO B 1 68 ? -12.047 4.168 -11.727 1 64.94 68 PRO B N 1
ATOM 1786 C CA . PRO B 1 68 ? -10.633 3.82 -11.586 1 64.94 68 PRO B CA 1
ATOM 1787 C C . PRO B 1 68 ? -9.859 4.812 -10.719 1 64.94 68 PRO B C 1
ATOM 1789 O O . PRO B 1 68 ? -8.797 4.484 -10.195 1 64.94 68 PRO B O 1
ATOM 1792 N N . ASP B 1 69 ? -10.586 5.84 -10.359 1 79.44 69 ASP B N 1
ATOM 1793 C CA . ASP B 1 69 ? -9.859 6.879 -9.641 1 79.44 69 ASP B CA 1
ATOM 1794 C C . ASP B 1 69 ? -10.406 7.051 -8.227 1 79.44 69 ASP B C 1
ATOM 1796 O O . ASP B 1 69 ? -10.234 8.109 -7.613 1 79.44 69 ASP B O 1
ATOM 1800 N N . ASP B 1 70 ? -11.039 6.004 -7.797 1 85.38 70 ASP B N 1
ATOM 1801 C CA . ASP B 1 70 ? -11.602 6.074 -6.453 1 85.38 70 ASP B CA 1
ATOM 1802 C C . ASP B 1 70 ? -11.234 4.844 -5.637 1 85.38 70 ASP B C 1
ATOM 1804 O O . ASP B 1 70 ? -11.211 3.727 -6.156 1 85.38 70 ASP B O 1
ATOM 1808 N N . PHE B 1 71 ? -11.016 4.98 -4.398 1 87.12 71 PHE B N 1
ATOM 1809 C CA . PHE B 1 71 ? -10.773 3.902 -3.445 1 87.12 71 PHE B CA 1
ATOM 1810 C C . PHE B 1 71 ? -11.391 4.227 -2.09 1 87.12 71 PHE B C 1
ATOM 1812 O O . PHE B 1 71 ? -10.977 5.18 -1.427 1 87.12 71 PHE B O 1
ATOM 1819 N N . ARG B 1 72 ? -12.484 3.498 -1.758 1 88.38 72 ARG B N 1
ATOM 1820 C CA . ARG B 1 72 ? -13.195 3.643 -0.493 1 88.38 72 ARG B CA 1
ATOM 1821 C C . ARG B 1 72 ? -13.703 5.07 -0.309 1 88.38 72 ARG B C 1
ATOM 1823 O O . ARG B 1 72 ? -13.484 5.68 0.738 1 88.38 72 ARG B O 1
ATOM 1830 N N . GLY B 1 73 ? -14.203 5.629 -1.45 1 86.38 73 GLY B N 1
ATOM 1831 C CA . GLY B 1 73 ? -14.938 6.887 -1.391 1 86.38 73 GLY B CA 1
ATOM 1832 C C . GLY B 1 73 ? -14.039 8.102 -1.537 1 86.38 73 GLY B C 1
ATOM 1833 O O . GLY B 1 73 ? -14.5 9.242 -1.395 1 86.38 73 GLY B O 1
ATOM 1834 N N . LYS B 1 74 ? -12.789 7.84 -1.761 1 91.38 74 LYS B N 1
ATOM 1835 C CA . LYS B 1 74 ? -11.875 8.977 -1.894 1 91.38 74 LYS B CA 1
ATOM 1836 C C . LYS B 1 74 ? -11.211 8.984 -3.266 1 91.38 74 LYS B C 1
ATOM 1838 O O . LYS B 1 74 ? -10.836 7.93 -3.787 1 91.38 74 LYS B O 1
ATOM 1843 N N . ILE B 1 75 ? -11.062 10.125 -3.727 1 91 75 ILE B N 1
ATOM 1844 C CA . ILE B 1 75 ? -10.445 10.297 -5.035 1 91 75 ILE B CA 1
ATOM 1845 C C . ILE B 1 75 ? -8.938 10.047 -4.934 1 91 75 ILE B C 1
ATOM 1847 O O . ILE B 1 75 ? -8.281 10.531 -4.012 1 91 75 ILE B O 1
ATOM 1851 N N . LEU B 1 76 ? -8.484 9.289 -5.922 1 91.56 76 LEU B N 1
ATOM 1852 C CA . LEU B 1 76 ? -7.074 8.906 -5.914 1 91.56 76 LEU B CA 1
ATOM 1853 C C . LEU B 1 76 ? -6.246 9.883 -6.746 1 91.56 76 LEU B C 1
ATOM 1855 O O . LEU B 1 76 ? -6.777 10.57 -7.621 1 91.56 76 LEU B O 1
ATOM 1859 N N . PRO B 1 77 ? -4.949 9.914 -6.344 1 88.69 77 PRO B N 1
ATOM 1860 C CA . PRO B 1 77 ? -4.066 10.695 -7.211 1 88.69 77 PRO B CA 1
ATOM 1861 C C . PRO B 1 77 ? -4.016 10.164 -8.641 1 88.69 77 PRO B C 1
ATOM 1863 O O . PRO B 1 77 ? -4.211 8.961 -8.867 1 88.69 77 PRO B O 1
ATOM 1866 N N . LYS B 1 78 ? -3.668 11.055 -9.586 1 83.44 78 LYS B N 1
ATOM 1867 C CA . LYS B 1 78 ? -3.49 10.648 -10.977 1 83.44 78 LYS B CA 1
ATOM 1868 C C . LYS B 1 78 ? -2.133 9.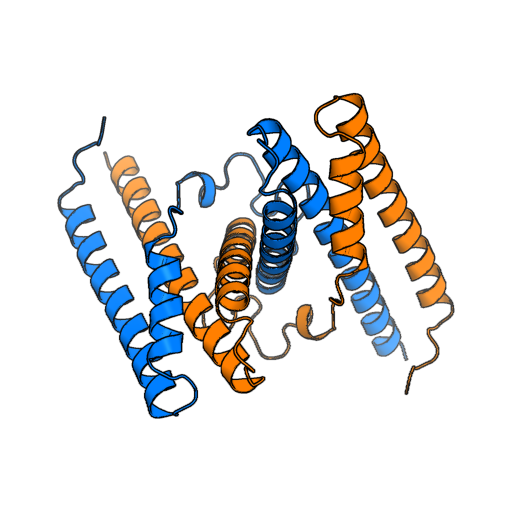984 -11.18 1 83.44 78 LYS B C 1
ATOM 1870 O O . LYS B 1 78 ? -1.968 9.172 -12.094 1 83.44 78 LYS B O 1
ATOM 1875 N N . ASN B 1 79 ? -1.272 10.281 -10.328 1 85.81 79 ASN B N 1
ATOM 1876 C CA . ASN B 1 79 ? 0.065 9.695 -10.359 1 85.81 79 ASN B CA 1
ATOM 1877 C C . ASN B 1 79 ? 0.082 8.297 -9.75 1 85.81 79 ASN B C 1
ATOM 1879 O O . ASN B 1 79 ? -0.088 8.141 -8.547 1 85.81 79 ASN B O 1
ATOM 1883 N N . ASN B 1 80 ? 0.413 7.332 -10.594 1 87.25 80 ASN B N 1
ATOM 1884 C CA . ASN B 1 80 ? 0.346 5.934 -10.18 1 87.25 80 ASN B CA 1
ATOM 1885 C C . ASN B 1 80 ? 1.315 5.641 -9.039 1 87.25 80 ASN B C 1
ATOM 1887 O O . ASN B 1 80 ? 1.014 4.836 -8.148 1 87.25 80 ASN B O 1
ATOM 1891 N N . ARG B 1 81 ? 2.371 6.242 -9.102 1 88.88 81 ARG B N 1
ATOM 1892 C CA . ARG B 1 81 ? 3.355 6.047 -8.039 1 88.88 81 ARG B CA 1
ATOM 1893 C C . ARG B 1 81 ? 2.812 6.512 -6.695 1 88.88 81 ARG B C 1
ATOM 1895 O O . ARG B 1 81 ? 3.023 5.852 -5.676 1 88.88 81 ARG B O 1
ATOM 1902 N N . GLU B 1 82 ? 2.168 7.613 -6.691 1 90.69 82 GLU B N 1
ATOM 1903 C CA . GLU B 1 82 ? 1.542 8.125 -5.477 1 90.69 82 GLU B CA 1
ATOM 1904 C C . GLU B 1 82 ? 0.48 7.164 -4.953 1 90.69 82 GLU B C 1
ATOM 1906 O O . GLU B 1 82 ? 0.331 6.996 -3.742 1 90.69 82 GLU B O 1
ATOM 1911 N N . CYS B 1 83 ? -0.176 6.609 -5.863 1 91.69 83 CYS B N 1
ATOM 1912 C CA . CYS B 1 83 ? -1.177 5.621 -5.473 1 91.69 83 CYS B CA 1
ATOM 1913 C C . CYS B 1 83 ? -0.529 4.441 -4.762 1 91.69 83 CYS B C 1
ATOM 1915 O O . CYS B 1 83 ? -1.036 3.969 -3.74 1 91.69 83 CYS B O 1
ATOM 1917 N N . VAL B 1 84 ? 0.554 3.969 -5.316 1 92.62 84 VAL B N 1
ATOM 1918 C CA . VAL B 1 84 ? 1.265 2.859 -4.688 1 92.62 84 VAL B CA 1
ATOM 1919 C C . VAL B 1 84 ? 1.719 3.262 -3.287 1 92.62 84 VAL B C 1
ATOM 1921 O O . VAL B 1 84 ? 1.545 2.506 -2.33 1 92.62 84 VAL B O 1
ATOM 1924 N N . MET B 1 85 ? 2.238 4.441 -3.158 1 93.25 85 MET B N 1
ATOM 1925 C CA . MET B 1 85 ? 2.742 4.902 -1.867 1 93.25 85 MET B CA 1
ATOM 1926 C C . MET B 1 85 ? 1.609 5.023 -0.853 1 93.25 85 MET B C 1
ATOM 1928 O O . MET B 1 85 ? 1.798 4.742 0.331 1 93.25 85 MET B O 1
ATOM 1932 N N . LEU B 1 86 ? 0.501 5.508 -1.296 1 94.62 86 LEU B N 1
ATOM 1933 C CA . LEU B 1 86 ? -0.685 5.512 -0.446 1 94.62 86 LEU B CA 1
ATOM 1934 C C . LEU B 1 86 ? -0.999 4.105 0.056 1 94.62 86 LEU B C 1
ATOM 1936 O O . LEU B 1 86 ? -1.242 3.908 1.248 1 94.62 86 LEU B O 1
ATOM 1940 N N . GLY B 1 87 ? -0.966 3.197 -0.856 1 94.88 87 GLY B N 1
ATOM 1941 C CA . GLY B 1 87 ? -1.197 1.81 -0.49 1 94.88 87 GLY B CA 1
ATOM 1942 C C . GLY B 1 87 ? -0.173 1.272 0.491 1 94.88 87 GLY B C 1
ATOM 1943 O O . GLY B 1 87 ? -0.524 0.569 1.441 1 94.88 87 GLY B O 1
ATOM 1944 N N . VAL B 1 88 ? 1.044 1.562 0.258 1 95.31 88 VAL B N 1
ATOM 1945 C CA . VAL B 1 88 ? 2.102 1.118 1.16 1 95.31 88 VAL B CA 1
ATOM 1946 C C . VAL B 1 88 ? 1.816 1.615 2.574 1 95.31 88 VAL B C 1
ATOM 1948 O O . VAL B 1 88 ? 1.89 0.847 3.537 1 95.31 88 VAL B O 1
ATOM 1951 N N . ARG B 1 89 ? 1.518 2.863 2.67 1 96.31 89 ARG B N 1
ATOM 1952 C CA . ARG B 1 89 ? 1.227 3.449 3.973 1 96.31 89 ARG B CA 1
ATOM 1953 C C . ARG B 1 89 ? 0.014 2.785 4.613 1 96.31 89 ARG B C 1
ATOM 1955 O O . ARG B 1 89 ? 0.039 2.447 5.801 1 96.31 89 ARG B O 1
ATOM 1962 N N . LEU B 1 90 ? -0.945 2.629 3.826 1 96.38 90 LEU B N 1
ATOM 1963 C CA . LEU B 1 90 ? -2.152 1.97 4.312 1 96.38 90 LEU B CA 1
ATOM 1964 C C . LEU B 1 90 ? -1.836 0.569 4.828 1 96.38 90 LEU B C 1
ATOM 1966 O O . LEU B 1 90 ? -2.189 0.223 5.957 1 96.38 90 LEU B O 1
ATOM 1970 N N . GLY B 1 91 ? -1.173 -0.21 4.012 1 96.06 91 GLY B N 1
ATOM 1971 C CA . GLY B 1 91 ? -0.828 -1.568 4.398 1 96.06 91 GLY B CA 1
ATOM 1972 C C . GLY B 1 91 ? 0.028 -1.634 5.648 1 96.06 91 GLY B C 1
ATOM 1973 O O . GLY B 1 91 ? -0.194 -2.482 6.516 1 96.06 91 GLY B O 1
ATOM 1974 N N . THR B 1 92 ? 0.963 -0.748 5.762 1 95.88 92 THR B N 1
ATOM 1975 C CA . THR B 1 92 ? 1.861 -0.704 6.91 1 95.88 92 THR B CA 1
ATOM 1976 C C . THR B 1 92 ? 1.088 -0.395 8.188 1 95.88 92 THR B C 1
ATOM 1978 O O . THR B 1 92 ? 1.236 -1.094 9.195 1 95.88 92 THR B O 1
ATOM 1981 N N . MET B 1 93 ? 0.309 0.631 8.117 1 96 93 MET B N 1
ATOM 1982 C CA . MET B 1 93 ? -0.441 1.04 9.297 1 96 93 MET B CA 1
ATOM 1983 C C . MET B 1 93 ? -1.472 -0.016 9.68 1 96 93 MET B C 1
ATOM 1985 O O . MET B 1 93 ? -1.655 -0.311 10.867 1 96 93 MET B O 1
ATOM 1989 N N . ARG B 1 94 ? -2.086 -0.543 8.695 1 95.44 94 ARG B N 1
ATOM 1990 C CA . ARG B 1 94 ? -3.051 -1.607 8.945 1 95.44 94 ARG B CA 1
ATOM 1991 C C . ARG B 1 94 ? -2.4 -2.775 9.688 1 95.44 94 ARG B C 1
ATOM 1993 O O . ARG B 1 94 ? -2.938 -3.264 10.68 1 95.44 94 ARG B O 1
ATOM 2000 N N . SER B 1 95 ? -1.3 -3.203 9.18 1 93.62 95 SER B N 1
ATOM 2001 C CA . SER B 1 95 ? -0.6 -4.328 9.797 1 93.62 95 SER B CA 1
ATOM 2002 C C . SER B 1 95 ? -0.243 -4.031 11.25 1 93.62 95 SER B C 1
ATOM 2004 O O . SER B 1 95 ? -0.43 -4.879 12.125 1 93.62 95 SER B O 1
ATOM 2006 N N . LYS B 1 96 ? 0.247 -2.895 11.539 1 93.75 96 LYS B N 1
ATOM 2007 C CA . LYS B 1 96 ? 0.623 -2.506 12.898 1 93.75 96 LYS B CA 1
ATOM 2008 C C . LYS B 1 96 ? -0.591 -2.494 13.82 1 93.75 96 LYS B C 1
ATOM 2010 O O . LYS B 1 96 ? -0.525 -2.996 14.945 1 93.75 96 LYS B O 1
ATOM 2015 N N . ILE B 1 97 ? -1.63 -1.931 13.328 1 95 97 ILE B N 1
ATOM 2016 C CA . ILE B 1 97 ? -2.836 -1.779 14.133 1 95 97 ILE B CA 1
ATOM 2017 C C . ILE B 1 97 ? -3.445 -3.152 14.414 1 95 97 ILE B C 1
ATOM 2019 O O . ILE B 1 97 ? -3.764 -3.473 15.562 1 95 97 ILE B O 1
ATOM 2023 N N . ILE B 1 98 ? -3.561 -3.975 13.359 1 92.5 98 ILE B N 1
ATOM 2024 C CA . ILE B 1 98 ? -4.145 -5.301 13.516 1 92.5 98 ILE B CA 1
ATOM 2025 C C . ILE B 1 98 ? -3.279 -6.137 14.461 1 92.5 98 ILE B C 1
ATOM 2027 O O . ILE B 1 98 ? -3.797 -6.91 15.266 1 92.5 98 ILE B O 1
ATOM 2031 N N . TYR B 1 99 ? -2.047 -5.988 14.375 1 90.94 99 TYR B N 1
ATOM 2032 C CA . TYR B 1 99 ? -1.145 -6.703 15.266 1 90.94 99 TYR B CA 1
ATOM 2033 C C . TYR B 1 99 ? -1.388 -6.301 16.719 1 90.94 99 TYR B C 1
ATOM 2035 O O . TYR B 1 99 ? -1.418 -7.156 17.609 1 90.94 99 TYR B O 1
ATOM 2043 N N . ASN B 1 100 ? -1.496 -5.012 16.969 1 92.06 100 ASN B N 1
ATOM 2044 C CA . ASN B 1 100 ? -1.695 -4.523 18.328 1 92.06 100 ASN B CA 1
ATOM 2045 C C . ASN B 1 100 ? -3.066 -4.914 18.875 1 92.06 100 ASN B C 1
ATOM 2047 O O . ASN B 1 100 ? -3.271 -4.949 20.078 1 92.06 100 ASN B O 1
ATOM 2051 N N . LEU B 1 101 ? -3.949 -5.207 18 1 93.5 101 LEU B N 1
ATOM 2052 C CA . LEU B 1 101 ? -5.305 -5.578 18.391 1 93.5 101 LEU B CA 1
ATOM 2053 C C . LEU B 1 101 ? -5.512 -7.082 18.266 1 93.5 101 LEU B C 1
ATOM 2055 O O . LEU B 1 101 ? -6.648 -7.559 18.281 1 93.5 101 LEU B O 1
ATOM 2059 N N . ARG B 1 102 ? -4.457 -7.832 18.047 1 87.81 102 ARG B N 1
ATOM 2060 C CA . ARG B 1 102 ? -4.523 -9.242 17.672 1 87.81 102 ARG B CA 1
ATO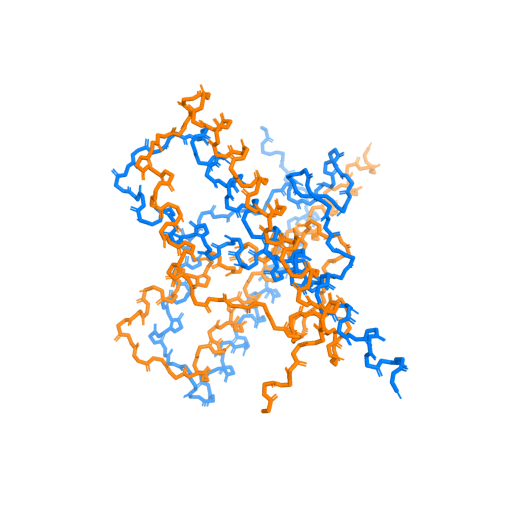M 2061 C C . ARG B 1 102 ? -5.211 -10.07 18.75 1 87.81 102 ARG B C 1
ATOM 2063 O O . ARG B 1 102 ? -5.785 -11.117 18.469 1 87.81 102 ARG B O 1
ATOM 2070 N N . ASP B 1 103 ? -5.172 -9.602 19.969 1 89.56 103 ASP B N 1
ATOM 2071 C CA . ASP B 1 103 ? -5.746 -10.359 21.062 1 89.56 103 ASP B CA 1
ATOM 2072 C C . ASP B 1 103 ? -7.254 -10.133 21.172 1 89.56 103 ASP B C 1
ATOM 2074 O O . ASP B 1 103 ? -7.941 -10.82 21.922 1 89.56 103 ASP B O 1
ATOM 2078 N N . LEU B 1 104 ? -7.707 -9.25 20.391 1 88.75 104 LEU B N 1
ATOM 2079 C CA . LEU B 1 104 ? -9.141 -8.992 20.344 1 88.75 104 LEU B CA 1
ATOM 2080 C C . LEU B 1 104 ? -9.812 -9.836 19.266 1 88.75 104 LEU B C 1
ATOM 2082 O O . LEU B 1 104 ? -9.172 -10.219 18.297 1 88.75 104 LEU B O 1
ATOM 2086 N N . GLN B 1 105 ? -10.867 -10.477 19.406 1 87.75 105 GLN B N 1
ATOM 2087 C CA . GLN B 1 105 ? -11.656 -11.172 18.406 1 87.75 105 GLN B CA 1
ATOM 2088 C C . GLN B 1 105 ? -12.477 -10.195 17.562 1 87.75 105 GLN B C 1
ATOM 2090 O O . GLN B 1 105 ? -13.672 -10.023 17.797 1 87.75 105 GLN B O 1
ATOM 2095 N N . LEU B 1 106 ? -11.844 -9.633 16.609 1 89.38 106 LEU B N 1
ATOM 2096 C CA . LEU B 1 106 ? -12.484 -8.625 15.766 1 89.38 106 LEU B CA 1
ATOM 2097 C C . LEU B 1 106 ? -13.422 -9.281 14.758 1 89.38 106 LEU B C 1
ATOM 2099 O O . LEU B 1 106 ? -13.055 -10.258 14.094 1 89.38 106 LEU B O 1
ATOM 2103 N N . THR B 1 107 ? -14.633 -8.773 14.719 1 90.56 107 THR B N 1
ATOM 2104 C CA . THR B 1 107 ? -15.555 -9.188 13.672 1 90.56 107 THR B CA 1
ATOM 2105 C C . THR B 1 107 ? -15.141 -8.609 12.32 1 90.56 107 THR B C 1
ATOM 2107 O O . THR B 1 107 ? -14.312 -7.695 12.266 1 90.56 107 THR B O 1
ATOM 2110 N N . GLU B 1 108 ? -15.641 -9.172 11.266 1 88.5 108 GLU B N 1
ATOM 2111 C CA . GLU B 1 108 ? -15.367 -8.648 9.93 1 88.5 108 GLU B CA 1
ATOM 2112 C C . GLU B 1 108 ? -15.789 -7.191 9.805 1 88.5 108 GLU B C 1
ATOM 2114 O O . GLU B 1 108 ? -15.094 -6.383 9.195 1 88.5 108 GLU B O 1
ATOM 2119 N N . LYS B 1 109 ? -16.891 -6.902 10.414 1 90.81 109 LYS B N 1
ATOM 2120 C CA . LYS B 1 109 ? -17.375 -5.527 10.383 1 90.81 109 LYS B CA 1
ATOM 2121 C C . LYS B 1 109 ? -16.406 -4.578 11.086 1 90.81 109 LYS B C 1
ATOM 2123 O O . LYS B 1 109 ? -16.141 -3.484 10.594 1 90.81 109 LYS B O 1
ATOM 2128 N N . GLN B 1 110 ? -15.93 -4.93 12.219 1 91.44 110 GLN B N 1
ATOM 2129 C CA . GLN B 1 110 ? -14.961 -4.129 12.945 1 91.44 110 GLN B CA 1
ATOM 2130 C C . GLN B 1 110 ? -13.68 -3.945 12.141 1 91.44 110 GLN B C 1
ATOM 2132 O O . GLN B 1 110 ? -13.102 -2.857 12.125 1 91.44 110 GLN B O 1
ATOM 2137 N N . ARG B 1 111 ? -13.234 -4.996 11.469 1 91.19 111 ARG B N 1
ATOM 2138 C CA . ARG B 1 111 ? -12.047 -4.918 10.633 1 91.19 111 ARG B CA 1
ATOM 2139 C C . ARG B 1 111 ? -12.242 -3.916 9.5 1 91.19 111 ARG B C 1
ATOM 2141 O O . ARG B 1 111 ? -11.336 -3.137 9.188 1 91.19 111 ARG B O 1
ATOM 2148 N N . GLN B 1 112 ? -13.391 -3.932 8.914 1 91.19 112 GLN B N 1
ATOM 2149 C CA . GLN B 1 112 ? -13.703 -2.988 7.844 1 91.19 112 GLN B CA 1
ATOM 2150 C C . GLN B 1 112 ? -13.711 -1.554 8.359 1 91.19 112 GLN B C 1
ATOM 2152 O O . GLN B 1 112 ? -13.219 -0.643 7.695 1 91.19 112 GLN B O 1
ATOM 2157 N N . ASP B 1 113 ? -14.258 -1.384 9.508 1 93.31 113 ASP B N 1
ATOM 2158 C CA . ASP B 1 113 ? -14.305 -0.052 10.109 1 93.31 113 ASP B CA 1
ATOM 2159 C C . ASP B 1 113 ? -12.906 0.448 10.453 1 93.31 113 ASP B C 1
ATOM 2161 O O . ASP B 1 113 ? -12.609 1.633 10.297 1 93.31 113 ASP B O 1
ATOM 2165 N N . ILE B 1 114 ? -12.141 -0.448 10.93 1 94.81 114 ILE B N 1
ATOM 2166 C CA . ILE B 1 114 ? -10.75 -0.107 11.195 1 94.81 114 ILE B CA 1
ATOM 2167 C C . ILE B 1 114 ? -10.055 0.302 9.898 1 94.81 114 ILE B C 1
ATOM 2169 O O . ILE B 1 114 ? -9.359 1.318 9.852 1 94.81 114 ILE B O 1
ATOM 2173 N N . ASP B 1 115 ? -10.281 -0.437 8.852 1 93.75 115 ASP B N 1
ATOM 2174 C CA . ASP B 1 115 ? -9.695 -0.118 7.551 1 93.75 115 ASP B CA 1
ATOM 2175 C C . ASP B 1 115 ? -10.156 1.255 7.066 1 93.75 115 ASP B C 1
ATOM 2177 O O . ASP B 1 115 ? -9.375 2.002 6.473 1 93.75 115 ASP B O 1
ATOM 2181 N N . ASP B 1 116 ? -11.359 1.575 7.312 1 94.38 116 ASP B N 1
ATOM 2182 C CA . ASP B 1 116 ? -11.891 2.875 6.918 1 94.38 116 ASP B CA 1
ATOM 2183 C C . ASP B 1 116 ? -11.188 4.008 7.664 1 94.38 116 ASP B C 1
ATOM 2185 O O . ASP B 1 116 ? -10.844 5.027 7.066 1 94.38 116 ASP B O 1
ATOM 2189 N N . LEU B 1 117 ? -11.039 3.803 8.898 1 95.75 117 LEU B N 1
ATOM 2190 C CA . LEU B 1 117 ? -10.359 4.816 9.703 1 95.75 117 LEU B CA 1
ATOM 2191 C C . LEU B 1 117 ? -8.922 5.004 9.234 1 95.75 117 LEU B C 1
ATOM 2193 O O . LEU B 1 117 ? -8.469 6.133 9.039 1 95.75 117 LEU B O 1
ATOM 2197 N N . ILE B 1 118 ? -8.281 3.908 9.047 1 96.44 118 ILE B N 1
ATOM 2198 C CA . ILE B 1 118 ? -6.895 3.971 8.609 1 96.44 118 ILE B CA 1
ATOM 2199 C C . ILE B 1 118 ? -6.805 4.695 7.27 1 96.44 118 ILE B C 1
ATOM 2201 O O . ILE B 1 118 ? -5.977 5.586 7.094 1 96.44 118 ILE B O 1
ATOM 2205 N N . TRP B 1 119 ? -7.652 4.324 6.371 1 96.38 119 TRP B N 1
ATOM 2206 C CA . TRP B 1 119 ? -7.648 4.934 5.047 1 96.38 119 TRP B CA 1
ATOM 2207 C C . TRP B 1 119 ? -7.91 6.434 5.137 1 96.38 119 TRP B C 1
ATOM 2209 O O . TRP B 1 119 ? -7.254 7.23 4.465 1 96.38 119 TRP B O 1
ATOM 2219 N N . ASN B 1 120 ? -8.828 6.773 5.969 1 95.75 120 ASN B N 1
ATOM 2220 C CA . ASN B 1 120 ? -9.125 8.188 6.168 1 95.75 120 ASN B CA 1
ATOM 2221 C C . ASN B 1 120 ? -7.898 8.961 6.645 1 95.75 120 ASN B C 1
ATOM 2223 O O . ASN B 1 120 ? -7.566 10.008 6.094 1 95.75 120 ASN B O 1
ATOM 2227 N N . PHE B 1 121 ? -7.238 8.477 7.609 1 96.19 121 PHE B N 1
ATOM 2228 C CA . PHE B 1 121 ? -6.066 9.141 8.172 1 96.19 121 PHE B CA 1
ATOM 2229 C C . PHE B 1 121 ? -4.949 9.234 7.137 1 96.19 121 PHE B C 1
ATOM 2231 O O . PHE B 1 121 ? -4.328 10.289 6.98 1 96.19 121 PHE B O 1
ATOM 2238 N N . VAL B 1 122 ? -4.75 8.133 6.43 1 96.69 122 VAL B N 1
ATOM 2239 C CA . VAL B 1 122 ? -3.684 8.078 5.434 1 96.69 122 VAL B CA 1
ATOM 2240 C C . VAL B 1 122 ? -4.004 9.031 4.285 1 96.69 122 VAL B C 1
ATOM 2242 O O . VAL B 1 122 ? -3.154 9.828 3.879 1 96.69 122 VAL B O 1
ATOM 2245 N N . TRP B 1 123 ? -5.191 8.992 3.826 1 95.94 123 TRP B N 1
ATOM 2246 C CA . TRP B 1 123 ? -5.59 9.789 2.672 1 95.94 123 TRP B CA 1
ATOM 2247 C C . TRP B 1 123 ? -5.488 11.273 2.977 1 95.94 123 TRP B C 1
ATOM 2249 O O . TRP B 1 123 ? -4.902 12.039 2.201 1 95.94 123 TRP B O 1
ATOM 2259 N N . TYR B 1 124 ? -5.992 11.711 4.059 1 94.69 124 TYR B N 1
ATOM 2260 C CA . TYR B 1 124 ? -5.977 13.133 4.379 1 94.69 124 TYR B CA 1
ATOM 2261 C C . TYR B 1 124 ? -4.555 13.609 4.652 1 94.69 124 TYR B C 1
ATOM 2263 O O . TYR B 1 124 ? -4.211 14.758 4.344 1 94.69 124 TYR B O 1
ATOM 2271 N N . SER B 1 125 ? -3.797 12.742 5.301 1 94.62 125 SER B N 1
ATOM 2272 C CA . SER B 1 125 ? -2.391 13.094 5.484 1 94.62 125 SER B CA 1
ATOM 2273 C C . SER B 1 125 ? -1.699 13.32 4.145 1 94.62 125 SER B C 1
ATOM 2275 O O . SER B 1 125 ? -0.938 14.273 3.986 1 94.62 125 SER B O 1
ATOM 2277 N N . TRP B 1 126 ? -1.907 12.438 3.236 1 94.75 126 TRP B N 1
ATOM 2278 C CA . TRP B 1 126 ? -1.354 12.57 1.893 1 94.75 126 TRP B CA 1
ATOM 2279 C C . TRP B 1 126 ? -1.879 13.828 1.209 1 94.75 126 TRP B C 1
ATOM 2281 O O . TRP B 1 126 ? -1.107 14.594 0.624 1 94.75 126 TRP B O 1
ATOM 2291 N N . GLN B 1 127 ? -3.225 14.039 1.209 1 93.75 127 GLN B N 1
ATOM 2292 C CA . GLN B 1 127 ? -3.844 15.18 0.545 1 93.75 127 GLN B CA 1
ATOM 2293 C C . GLN B 1 127 ? -3.244 16.5 1.039 1 93.75 127 GLN B C 1
ATOM 2295 O O . GLN B 1 127 ? -2.932 17.375 0.24 1 93.75 127 GLN B O 1
ATOM 2300 N N . GLN B 1 128 ? -3.125 16.547 2.291 1 93.81 128 GLN B N 1
ATOM 2301 C CA . GLN B 1 128 ? -2.529 17.734 2.879 1 93.81 128 GLN B CA 1
ATOM 2302 C C . GLN B 1 128 ? -1.105 17.953 2.373 1 93.81 128 GLN B C 1
ATOM 2304 O O . GLN B 1 128 ? -0.753 19.047 1.937 1 93.81 128 GLN B O 1
ATOM 2309 N N . ALA B 1 129 ? -0.33 16.938 2.492 1 93.19 129 ALA B N 1
ATOM 2310 C CA . ALA B 1 129 ? 1.064 17.031 2.068 1 93.19 129 ALA B CA 1
ATOM 2311 C C . ALA B 1 129 ? 1.165 17.406 0.593 1 93.19 129 ALA B C 1
ATOM 2313 O O . ALA B 1 129 ? 2.018 18.219 0.21 1 93.19 129 ALA B O 1
ATOM 2314 N N . ARG B 1 130 ? 0.323 16.828 -0.158 1 92.31 130 ARG B N 1
ATOM 2315 C CA . ARG B 1 130 ? 0.322 17.078 -1.595 1 92.31 130 ARG B CA 1
ATOM 2316 C C . ARG B 1 130 ? -0.017 18.531 -1.893 1 92.31 130 ARG B C 1
ATOM 2318 O O . ARG B 1 130 ? 0.659 19.188 -2.693 1 92.31 130 ARG B O 1
ATOM 2325 N N . ILE B 1 131 ? -1.048 19.047 -1.307 1 92.06 131 ILE B N 1
ATOM 2326 C CA . ILE B 1 131 ? -1.476 20.422 -1.504 1 92.06 131 ILE B CA 1
ATOM 2327 C C . ILE B 1 131 ? -0.36 21.375 -1.078 1 92.06 131 ILE B C 1
ATOM 2329 O O . ILE B 1 131 ? -0.062 22.344 -1.778 1 92.06 131 ILE B O 1
ATOM 2333 N N . LEU B 1 132 ? 0.225 21.047 0.014 1 92.12 132 LEU B N 1
ATOM 2334 C CA . LEU B 1 132 ? 1.312 21.891 0.503 1 92.12 132 LEU B CA 1
ATOM 2335 C C . LEU B 1 132 ? 2.506 21.844 -0.447 1 92.12 132 LEU B C 1
ATOM 2337 O O . LEU B 1 132 ? 3.121 22.875 -0.728 1 92.12 132 LEU B O 1
ATOM 2341 N N . HIS B 1 133 ? 2.834 20.688 -0.943 1 90.12 133 HIS B N 1
ATOM 2342 C CA . HIS B 1 133 ? 3.918 20.516 -1.905 1 90.12 133 HIS B CA 1
ATOM 2343 C C . HIS B 1 133 ? 3.666 21.344 -3.164 1 90.12 133 HIS B C 1
ATOM 2345 O O . HIS B 1 133 ? 4.559 22.047 -3.641 1 90.12 133 HIS B O 1
ATOM 2351 N N . ASP B 1 134 ? 2.508 21.281 -3.643 1 88.81 134 ASP B N 1
ATOM 2352 C CA . ASP B 1 134 ? 2.148 22.031 -4.84 1 88.81 134 ASP B CA 1
ATOM 2353 C C . ASP B 1 134 ? 2.238 23.531 -4.59 1 88.81 134 ASP B C 1
ATOM 2355 O O . ASP B 1 134 ? 2.656 24.297 -5.469 1 88.81 134 ASP B O 1
ATOM 2359 N N . HIS B 1 135 ? 1.791 23.906 -3.467 1 90.69 135 HIS B N 1
ATOM 2360 C CA . HIS B 1 135 ? 1.846 25.312 -3.098 1 90.69 135 HIS B CA 1
ATOM 2361 C C . HIS B 1 135 ? 3.285 25.812 -3.059 1 90.69 135 HIS B C 1
ATOM 2363 O O . HIS B 1 135 ? 3.578 26.906 -3.557 1 90.69 135 HIS B O 1
ATOM 2369 N N . ILE B 1 136 ? 4.129 25.031 -2.467 1 88.25 136 ILE B N 1
ATOM 2370 C CA . ILE B 1 136 ? 5.539 25.391 -2.352 1 88.25 136 ILE B CA 1
ATOM 2371 C C . ILE B 1 136 ? 6.156 25.516 -3.744 1 88.25 136 ILE B C 1
ATOM 2373 O O . ILE B 1 136 ? 6.898 26.469 -4.016 1 88.25 136 ILE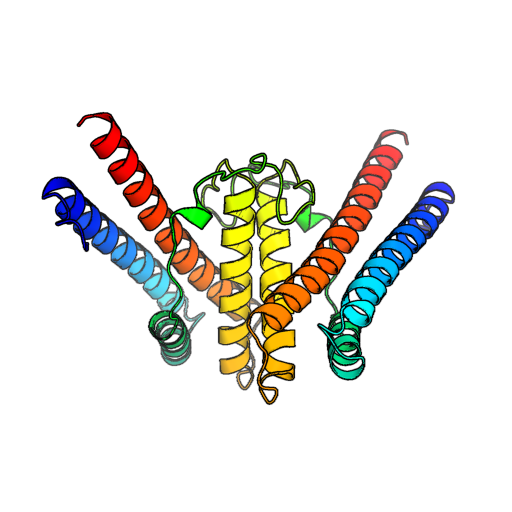 B O 1
ATOM 2377 N N . ILE B 1 137 ? 5.883 24.578 -4.625 1 86.31 137 ILE B N 1
ATOM 2378 C CA . ILE B 1 137 ? 6.414 24.594 -5.984 1 86.31 137 ILE B CA 1
ATOM 2379 C C . ILE B 1 137 ? 5.918 25.828 -6.719 1 86.31 137 ILE B C 1
ATOM 2381 O O . ILE B 1 137 ? 6.68 26.484 -7.434 1 86.31 137 ILE B O 1
ATOM 2385 N N . LYS B 1 138 ? 4.68 26.156 -6.539 1 88.12 138 LYS B N 1
ATOM 2386 C CA . LYS B 1 138 ? 4.094 27.328 -7.18 1 88.12 138 LYS B CA 1
ATOM 2387 C C . LYS B 1 138 ? 4.734 28.609 -6.676 1 88.12 138 LYS B C 1
ATOM 2389 O O . LYS B 1 138 ? 5.012 29.516 -7.457 1 88.12 138 LYS B O 1
ATOM 2394 N N . GLU B 1 139 ? 4.949 28.703 -5.43 1 87.25 139 GLU B N 1
ATOM 2395 C CA . GLU B 1 139 ? 5.586 29.891 -4.848 1 87.25 139 GLU B CA 1
ATOM 2396 C C . GLU B 1 139 ? 7.016 30.047 -5.363 1 87.25 139 GLU B C 1
ATOM 2398 O O . GLU B 1 139 ? 7.465 31.172 -5.609 1 87.25 139 GLU B O 1
ATOM 2403 N N . LYS B 1 140 ? 7.672 28.984 -5.492 1 84.62 140 LYS B N 1
ATOM 2404 C CA . LYS B 1 140 ? 9.047 29.016 -5.992 1 84.62 140 LYS B CA 1
ATOM 2405 C C . LYS B 1 140 ? 9.086 29.453 -7.453 1 84.62 140 LYS B C 1
ATOM 2407 O O . LYS B 1 140 ? 10.031 30.141 -7.875 1 84.62 140 LYS B O 1
ATOM 2412 N N . SER B 1 141 ? 8.117 29.031 -8.133 1 84.56 141 SER B N 1
ATOM 2413 C CA . SER B 1 141 ? 8.094 29.375 -9.547 1 84.56 141 SER B CA 1
ATOM 2414 C C . SER B 1 141 ? 7.719 30.844 -9.758 1 84.56 141 SER B C 1
ATOM 2416 O O . SER B 1 141 ? 8 31.422 -10.805 1 84.56 141 SER B O 1
ATOM 2418 N N . GLN B 1 142 ? 7.141 31.484 -8.852 1 82.81 142 GLN B N 1
ATOM 2419 C CA . GLN B 1 142 ? 6.711 32.875 -8.945 1 82.81 142 GLN B CA 1
ATOM 2420 C C . GLN B 1 142 ? 7.766 33.812 -8.375 1 82.81 142 GLN B C 1
ATOM 2422 O O . GLN B 1 142 ? 7.648 35.031 -8.5 1 82.81 142 GLN B O 1
ATOM 2427 N N . MET B 1 143 ? 8.758 33.312 -7.711 1 71.81 143 MET B N 1
ATOM 2428 C CA . MET B 1 143 ? 9.891 34.125 -7.27 1 71.81 143 MET B CA 1
ATOM 2429 C C . MET B 1 143 ? 10.977 34.156 -8.336 1 71.81 143 MET B C 1
ATOM 2431 O O . MET B 1 143 ? 11.641 35.188 -8.508 1 71.81 143 MET B O 1
#

Secondary structure (DSSP, 8-state):
------HHHHHHHHHHHHHHHHHHHHHHHHHHHTTSS-HHHHHHHHHHHHH------HHHHS--SS-TTEETTEEPPS-HHHHHHHHHHHHHHHHHHHHHTTTS---HHHHHHHHHHHHHHHHHHHHHHHHHHHHHHHHHHH-/------HHHHHHHHHHHHHHHHHHHHHHHHHHHTTSS-HHHHHHHHHHHHH------HHHHS--SS-TTEETTEEPPS-HHHHHHHHHHHHHHHHHHHHHTTTS---HHHHHHHHHHHHHHHHHHHHHHHHHHHHHHHHHHH-

Sequence (286 aa):
MNAIKSKSLKELEKKLNQQRKQASENLIK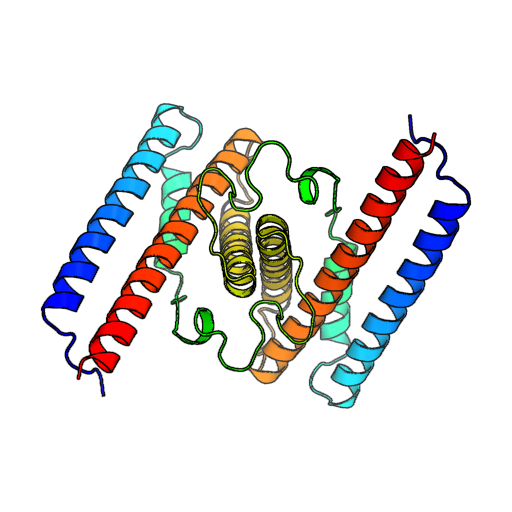EKLDQKNLDYDTVSVILEIFDKSKFQWHEEHFDVFDSKPDDFRGKILPKNNRECVMLGVRLGTMRSKIIYNLRDLQLTEKQRQDIDDLIWNFVWYSWQQARILHDHIIKEKSQMMNAIKSKSLKELEKKLNQQRKQASENLIKEKLDQKNLDYDTVSVILEIFDKSKFQWHEEHFDVFDSKPDDFRGKILPKNNRECVMLGVRLGTMRSKIIYNLRDLQLTEKQRQDIDDLIWNFVWYSWQQARILHDHIIKEKSQM

pLDDT: mean 87.91, std 11.66, range [33.59, 96.69]

Foldseek 3Di:
DPPDDDPVRVVVVVVVVVVVVVVVVVVVVVCVVVVVDHPVVVVVVVVVVVPDPDDDDPVVPPPPPDDPQDDLHDGHDPDVVRVVVLVVQLVVVLVVVCVVCVVPPDDPVNSVVVSSVSSVVSVVVSVVVVVVVVVVVVVVVVD/DPPDDDPVRVVVVVVVVVVVVVVVVVVVVVCVVVVVDHPVVVVVVVVVVVPDPDDDDPVNPDCPPHDPQDDLHDGHDPDVVRVVVLVVQLVVVLVVVCVVCVPPPDDPVNSVVVSSVSSVVSVVVSVVVVVVVVVVVVVVVVD

Radius of gyration: 20.9 Å; Cα contacts (8 Å, |Δi|>4): 239; chains: 2; bounding box: 49×61×51 Å

Nearest PDB structures (foldseek):
  8d9n-assembly1_A  TM=2.816E-01  e=7.111E-01  Bos taurus
  8c6j-assembly1_R  TM=4.649E-01  e=4.281E+00  Homo sapiens
  1c17-assembly1_L  TM=5.722E-01  e=9.506E+00  Escherichia coli
  6caa-assembly1_B  TM=2.957E-01  e=8.895E+00  Homo sapiens
  8d9n-assembly1_A  TM=2.797E-01  e=3.832E-01  Bos taurus

Organism: NCBI:txid859350